Protein AF-A0A1V5PCV1-F1 (afdb_monomer_lite)

Foldseek 3Di:
DWDWDADPVVRFIEIEAEQQQQWFFFDALQLHFDDDVPHTDIGGLQCLLVVQVHPVGRSVSRSQSRVCQQLQNNHDDKDKDFDLVLQQLLQVVLVFFWDQQPDWFDPPNDTDDGGTDTGHSVRLSSSLPDDPPDDSVVSRVSVVRSVLRSLVVCLVVVVLQCQLVSCVVCVVRMDMPDDSVRSNVVSVSSNVRDSVSYHYHYFDFDWDADPNDIGTQGQSVVSQVVCCVPPVDGHDRDCCSHPVNVVVVRVVVVVVLVVLVVLLVVLLVLLVVCCVPPVVVDDPVLVVVLVVLSVQLVVCVVVVPSVSVNVSSVVSNVSSVVVVVVVVVVVD

Structure (mmCIF, N/CA/C/O backbone):
data_A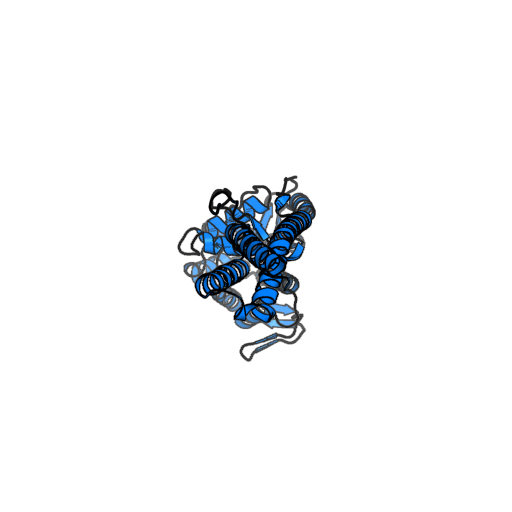F-A0A1V5PCV1-F1
#
_entry.id   AF-A0A1V5PCV1-F1
#
loop_
_atom_site.group_PDB
_atom_site.id
_atom_site.type_symbol
_atom_site.label_atom_id
_atom_site.label_alt_id
_atom_site.label_comp_id
_atom_site.label_asym_id
_atom_site.label_entity_id
_atom_site.label_seq_id
_atom_site.pdbx_PDB_ins_code
_atom_site.Cartn_x
_atom_site.Cartn_y
_atom_site.Cartn_z
_atom_site.occupancy
_atom_site.B_iso_or_equiv
_atom_site.auth_seq_id
_atom_site.auth_comp_id
_atom_site.auth_asym_id
_atom_site.auth_atom_id
_atom_site.pdbx_PDB_model_num
ATOM 1 N N . MET A 1 1 ? -0.873 -0.115 5.255 1.00 90.06 1 MET A N 1
ATOM 2 C CA . MET A 1 1 ? -2.009 0.762 5.615 1.00 90.06 1 MET A CA 1
ATOM 3 C C . MET A 1 1 ? -3.094 -0.123 6.195 1.00 90.06 1 MET A C 1
ATOM 5 O O . MET A 1 1 ? -3.124 -1.296 5.837 1.00 90.06 1 MET A O 1
ATOM 9 N N . LEU A 1 2 ? -3.932 0.405 7.082 1.00 93.50 2 LEU A N 1
ATOM 10 C CA . LEU A 1 2 ? -5.012 -0.342 7.720 1.00 93.50 2 LEU A CA 1
ATOM 11 C C . LEU A 1 2 ? -6.332 0.374 7.441 1.00 93.50 2 LEU A C 1
ATOM 13 O O . LEU A 1 2 ? -6.455 1.550 7.771 1.00 93.50 2 LEU A O 1
ATOM 17 N N . LEU A 1 3 ? -7.281 -0.316 6.818 1.00 95.69 3 LEU A N 1
ATOM 18 C CA . LEU A 1 3 ? -8.652 0.151 6.666 1.00 95.69 3 LEU A CA 1
ATOM 19 C C . LEU A 1 3 ? -9.503 -0.508 7.750 1.00 95.69 3 LEU A C 1
ATOM 21 O O . LEU A 1 3 ? -9.495 -1.728 7.886 1.00 95.69 3 LEU A O 1
ATOM 25 N N . LEU A 1 4 ? -10.229 0.306 8.508 1.00 95.56 4 LEU A N 1
ATOM 26 C CA . LEU A 1 4 ? -11.244 -0.150 9.448 1.00 95.56 4 LEU A CA 1
ATOM 27 C C . LEU A 1 4 ? -12.614 0.163 8.861 1.00 95.56 4 LEU A C 1
ATOM 29 O O . LEU A 1 4 ? -12.857 1.278 8.397 1.00 95.56 4 LEU A O 1
ATOM 33 N N . THR A 1 5 ? -13.497 -0.824 8.889 1.00 94.94 5 THR A N 1
ATOM 34 C CA . THR A 1 5 ? -14.889 -0.694 8.460 1.00 94.94 5 THR A CA 1
ATOM 35 C C . THR A 1 5 ? -15.786 -1.019 9.642 1.00 94.94 5 THR A C 1
ATOM 37 O O . THR A 1 5 ? -15.446 -1.880 10.450 1.00 94.94 5 THR A O 1
ATOM 40 N N . ILE A 1 6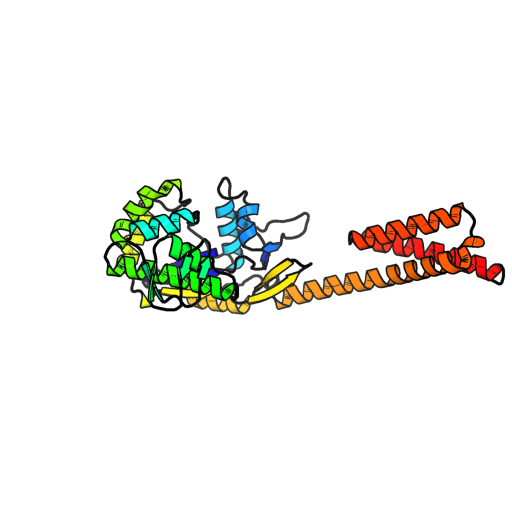 ? -16.885 -0.283 9.787 1.00 94.75 6 ILE A N 1
ATOM 41 C CA . ILE A 1 6 ? -17.836 -0.457 10.883 1.00 94.75 6 ILE A CA 1
ATOM 42 C C . ILE A 1 6 ? -19.230 -0.467 10.271 1.00 94.75 6 ILE A C 1
ATOM 44 O O . ILE A 1 6 ? -19.659 0.536 9.696 1.00 94.75 6 ILE A O 1
ATOM 48 N N . ASP A 1 7 ? -19.931 -1.587 10.405 1.00 92.88 7 ASP A N 1
ATOM 49 C CA . ASP A 1 7 ? -21.349 -1.684 10.085 1.00 92.88 7 ASP A CA 1
ATOM 50 C C . ASP A 1 7 ? -22.165 -1.443 11.358 1.00 92.88 7 ASP A C 1
ATOM 52 O O . ASP A 1 7 ? -22.271 -2.305 12.230 1.00 92.88 7 ASP A O 1
ATOM 56 N N . PHE A 1 8 ? -22.760 -0.255 11.466 1.00 91.12 8 PHE A N 1
ATOM 57 C CA . PHE A 1 8 ? -23.569 0.130 12.624 1.00 91.12 8 PHE A CA 1
ATOM 58 C C . PHE A 1 8 ? -24.909 -0.615 12.724 1.00 91.12 8 PHE A C 1
ATOM 60 O O . PHE A 1 8 ? -25.520 -0.594 13.790 1.00 91.12 8 PHE A O 1
ATOM 67 N N . ASN A 1 9 ? -25.377 -1.274 11.657 1.00 90.06 9 ASN A N 1
ATOM 68 C CA . ASN A 1 9 ? -26.608 -2.067 11.702 1.00 90.06 9 ASN A CA 1
ATOM 69 C C . ASN A 1 9 ? -26.352 -3.449 12.306 1.00 90.06 9 ASN A C 1
ATOM 71 O O . ASN A 1 9 ? -27.170 -3.955 13.072 1.00 90.06 9 ASN A O 1
ATOM 75 N N . THR A 1 10 ? -25.217 -4.063 11.960 1.00 90.12 10 THR A N 1
ATOM 76 C CA . THR A 1 10 ? -24.854 -5.415 12.419 1.00 90.12 10 THR A CA 1
ATOM 77 C C . THR A 1 10 ? -23.842 -5.422 13.566 1.00 90.12 10 THR A C 1
ATOM 79 O O . THR A 1 10 ? -23.580 -6.479 14.137 1.00 90.12 10 THR A O 1
ATOM 82 N N . ASN A 1 11 ? -23.292 -4.259 13.931 1.00 90.31 11 ASN A N 1
ATOM 83 C CA . ASN A 1 11 ? -22.178 -4.075 14.868 1.00 90.31 11 ASN A CA 1
ATOM 84 C C . ASN A 1 11 ? -20.899 -4.841 14.486 1.00 90.31 11 ASN A C 1
ATOM 86 O O . ASN A 1 11 ? -20.054 -5.093 15.348 1.00 90.31 11 ASN A O 1
ATOM 90 N N . LYS A 1 12 ? -20.747 -5.211 13.210 1.00 92.38 12 LYS A N 1
ATOM 91 C CA . LYS A 1 12 ? -19.539 -5.864 12.699 1.00 92.38 12 LYS A CA 1
ATOM 92 C C . LYS A 1 12 ? -18.445 -4.846 12.421 1.00 92.38 12 LYS A C 1
ATOM 94 O O . LYS A 1 12 ? -18.719 -3.728 11.979 1.00 92.38 12 LYS A O 1
ATOM 99 N N . VAL A 1 13 ? -17.204 -5.259 12.665 1.00 95.00 13 VAL A N 1
ATOM 100 C CA . VAL A 1 13 ? -16.019 -4.461 12.357 1.00 95.00 13 VAL A CA 1
ATOM 101 C C . VAL A 1 13 ? -15.030 -5.319 11.603 1.00 95.00 13 VAL A C 1
ATOM 103 O O . VAL A 1 13 ? -14.626 -6.367 12.091 1.00 95.00 13 VAL A O 1
ATOM 106 N N . ASP A 1 14 ? -14.577 -4.840 10.452 1.00 95.56 14 ASP A N 1
ATOM 107 C CA . ASP A 1 14 ? -13.540 -5.519 9.685 1.00 95.56 14 ASP A CA 1
ATOM 108 C C . ASP A 1 14 ? -12.304 -4.642 9.553 1.00 95.56 14 ASP A C 1
ATOM 110 O O . ASP A 1 14 ? -12.366 -3.457 9.209 1.00 95.56 14 ASP A O 1
ATOM 114 N N . MET A 1 15 ? -11.159 -5.262 9.814 1.00 95.69 15 MET A N 1
ATOM 115 C CA . MET A 1 15 ? -9.840 -4.676 9.707 1.00 95.69 15 MET A CA 1
ATOM 116 C C . MET A 1 15 ? -9.134 -5.242 8.475 1.00 95.69 15 MET A C 1
ATOM 118 O O . MET A 1 15 ? -8.645 -6.371 8.490 1.00 95.69 15 MET A O 1
ATOM 122 N N . LEU A 1 16 ? -9.027 -4.440 7.421 1.00 96.44 16 LEU A N 1
ATOM 123 C CA . LEU A 1 16 ? -8.365 -4.805 6.174 1.00 96.44 16 LEU A CA 1
ATOM 124 C C . LEU A 1 16 ? -6.971 -4.179 6.090 1.00 96.44 16 LEU A C 1
ATOM 126 O O . LEU A 1 16 ? -6.813 -2.969 5.919 1.00 96.44 16 LEU A O 1
ATOM 130 N N . SER A 1 17 ? -5.938 -5.011 6.156 1.00 95.94 17 SER A N 1
ATOM 131 C CA . SER A 1 17 ? -4.570 -4.573 5.906 1.00 95.94 17 SER A CA 1
ATOM 132 C C . SER A 1 17 ? -4.252 -4.568 4.420 1.00 95.94 17 SER A C 1
ATOM 134 O O . SER A 1 17 ? -4.396 -5.577 3.731 1.00 95.94 17 SER A O 1
ATOM 136 N N . ILE A 1 18 ? -3.734 -3.440 3.942 1.00 96.62 18 ILE A N 1
ATOM 137 C CA . ILE A 1 18 ? -3.217 -3.295 2.583 1.00 96.62 18 ILE A CA 1
ATOM 138 C C . ILE A 1 18 ? -1.688 -3.224 2.672 1.00 96.62 18 ILE A C 1
ATOM 140 O O . ILE A 1 18 ? -1.160 -2.264 3.269 1.00 96.62 18 ILE A O 1
ATOM 144 N N . PRO A 1 19 ? -0.957 -4.218 2.125 1.00 95.62 19 PRO A N 1
ATOM 145 C CA . PRO A 1 19 ? 0.499 -4.210 2.121 1.00 95.62 19 PRO A CA 1
ATOM 146 C C . PRO A 1 19 ? 1.043 -2.921 1.511 1.00 95.62 19 PRO A C 1
ATOM 148 O O . PRO A 1 19 ? 0.597 -2.476 0.458 1.00 95.62 19 PRO A O 1
ATOM 151 N N . ARG A 1 20 ? 2.007 -2.290 2.187 1.00 94.56 20 ARG A N 1
ATOM 152 C CA . ARG A 1 20 ? 2.512 -0.952 1.819 1.00 94.56 20 ARG A CA 1
ATOM 153 C C . ARG A 1 20 ? 3.115 -0.892 0.410 1.00 94.56 20 ARG A C 1
ATOM 155 O O . ARG A 1 20 ? 3.094 0.166 -0.205 1.00 94.56 20 ARG A O 1
ATOM 162 N N . ASP A 1 21 ? 3.659 -2.018 -0.049 1.00 95.62 21 ASP A N 1
ATOM 163 C CA . ASP A 1 21 ? 4.356 -2.162 -1.324 1.00 95.62 21 ASP A CA 1
ATOM 164 C C . ASP A 1 21 ? 3.398 -2.624 -2.443 1.00 95.62 21 ASP A C 1
ATOM 166 O O . ASP A 1 21 ? 3.858 -2.959 -3.529 1.00 95.62 21 ASP A O 1
ATOM 170 N N . SER A 1 22 ? 2.077 -2.640 -2.193 1.00 97.88 22 SER A N 1
ATOM 171 C CA . SER A 1 22 ? 1.057 -2.998 -3.193 1.00 97.88 22 SER A CA 1
ATOM 172 C C . SER A 1 22 ? 1.211 -2.158 -4.455 1.00 97.88 22 SER A C 1
ATOM 174 O O . SER A 1 22 ? 1.178 -0.930 -4.359 1.00 97.88 22 SER A O 1
ATOM 176 N N . TYR A 1 23 ? 1.377 -2.811 -5.607 1.00 97.88 23 TYR A N 1
ATOM 177 C CA . TYR A 1 23 ? 1.460 -2.154 -6.910 1.00 97.88 23 TYR A CA 1
ATOM 178 C C . TYR A 1 23 ? 0.060 -1.744 -7.365 1.00 97.88 23 TYR A C 1
ATOM 180 O O . TYR A 1 23 ? -0.794 -2.594 -7.610 1.00 97.88 23 TYR A O 1
ATOM 188 N N . VAL A 1 24 ? -0.184 -0.438 -7.421 1.00 98.00 24 VAL A N 1
ATOM 189 C CA . VAL A 1 24 ? -1.499 0.145 -7.706 1.00 98.00 24 VAL A CA 1
ATOM 190 C C . VAL A 1 24 ? -1.361 1.363 -8.611 1.00 98.00 24 VAL A C 1
ATOM 192 O O . VAL A 1 24 ? -0.288 1.961 -8.709 1.00 98.00 24 VAL A O 1
ATOM 195 N N . LYS A 1 25 ? -2.469 1.773 -9.229 1.00 98.06 25 LYS A N 1
ATOM 196 C CA . LYS A 1 25 ? -2.595 3.105 -9.822 1.00 98.06 25 LYS A CA 1
ATOM 197 C C . LYS A 1 25 ? -2.788 4.129 -8.706 1.00 98.06 25 LYS A C 1
ATOM 199 O O . LYS A 1 25 ? -3.586 3.906 -7.795 1.00 98.06 25 LYS A O 1
ATOM 204 N N . LEU A 1 26 ? -2.049 5.232 -8.753 1.00 98.31 26 LEU A N 1
ATOM 205 C CA . LEU A 1 26 ? -2.160 6.291 -7.752 1.00 98.31 26 LEU A CA 1
ATOM 206 C C . LEU A 1 26 ? -3.304 7.237 -8.112 1.00 98.31 26 LEU A C 1
ATOM 208 O O . LEU A 1 26 ? -3.481 7.585 -9.277 1.00 98.31 26 LEU A O 1
ATOM 212 N N . ALA A 1 27 ? -4.048 7.692 -7.106 1.00 98.06 27 ALA A N 1
ATOM 213 C CA . ALA A 1 27 ? -5.145 8.636 -7.282 1.00 98.06 27 ALA A CA 1
ATOM 214 C C . ALA A 1 27 ? -5.023 9.838 -6.333 1.00 98.06 27 ALA A C 1
ATOM 216 O O . ALA A 1 27 ? -4.436 9.755 -5.251 1.00 98.06 27 ALA A O 1
ATOM 217 N N . ASN A 1 28 ? -5.587 10.974 -6.746 1.00 97.06 28 ASN A N 1
ATOM 218 C CA . ASN A 1 28 ? -5.699 12.171 -5.916 1.00 97.06 28 ASN A CA 1
ATOM 219 C C . ASN A 1 28 ? -6.856 12.065 -4.905 1.00 97.06 28 ASN A C 1
ATOM 221 O O . ASN A 1 28 ? -7.557 11.058 -4.832 1.00 97.06 28 ASN A O 1
ATOM 225 N N . THR A 1 29 ? -7.092 13.138 -4.146 1.00 95.62 29 THR A N 1
ATOM 226 C CA . THR A 1 29 ? -8.138 13.216 -3.107 1.00 95.62 29 THR A CA 1
ATOM 227 C C . THR A 1 29 ? -9.554 12.906 -3.591 1.00 95.62 29 THR A C 1
ATOM 229 O O . THR A 1 29 ? -10.396 12.533 -2.785 1.00 95.62 29 THR A O 1
ATOM 232 N N . ASN A 1 30 ? -9.823 13.052 -4.890 1.00 92.75 30 ASN A N 1
ATOM 233 C CA . ASN A 1 30 ? -11.138 12.837 -5.493 1.00 92.75 30 ASN A CA 1
ATOM 234 C C . ASN A 1 30 ? -11.258 11.453 -6.153 1.00 92.75 30 ASN A C 1
ATOM 236 O O . ASN A 1 30 ? -12.171 11.239 -6.946 1.00 92.75 30 ASN A O 1
ATOM 240 N N . GLY A 1 31 ? -10.301 10.549 -5.913 1.00 91.19 31 GLY A N 1
ATOM 241 C CA . GLY A 1 31 ? -10.260 9.230 -6.551 1.00 91.19 31 GLY A CA 1
ATOM 242 C C . GLY A 1 31 ? -9.924 9.274 -8.046 1.00 91.19 31 GLY A C 1
ATOM 243 O O . GLY A 1 31 ? -10.077 8.269 -8.734 1.00 91.19 31 GLY A O 1
ATOM 244 N N . LYS A 1 32 ? -9.458 10.418 -8.572 1.00 95.19 32 LYS A N 1
ATOM 245 C CA . LYS A 1 32 ? -9.017 10.529 -9.969 1.00 95.19 32 LYS A CA 1
ATOM 246 C C . LYS A 1 32 ? -7.563 10.099 -10.095 1.00 95.19 32 LYS A C 1
ATOM 248 O O . LYS A 1 32 ? -6.729 10.537 -9.302 1.00 95.19 32 LYS A O 1
ATOM 253 N N . LEU A 1 33 ? -7.277 9.293 -11.113 1.00 97.56 33 LEU A N 1
ATOM 254 C CA . LEU A 1 33 ? -5.935 8.801 -11.405 1.00 97.56 33 LEU A CA 1
ATOM 255 C C . LEU A 1 33 ? -4.936 9.940 -11.618 1.00 97.56 33 LEU A C 1
ATOM 257 O O . LEU A 1 33 ? -5.264 10.982 -12.190 1.00 97.56 33 LEU A O 1
ATOM 261 N N . LEU A 1 34 ? -3.718 9.723 -11.133 1.00 97.44 34 LEU A N 1
ATOM 262 C CA . LEU A 1 34 ? -2.564 10.558 -11.428 1.00 97.44 34 LEU A CA 1
ATOM 263 C C . LEU A 1 34 ? -1.948 10.117 -12.755 1.00 97.44 34 LEU A C 1
ATOM 265 O O . LEU A 1 34 ? -1.991 8.935 -13.091 1.00 97.44 34 LEU A O 1
ATOM 269 N N . TYR A 1 35 ? -1.343 11.064 -13.464 1.00 95.31 35 TYR A N 1
ATOM 270 C CA . TYR A 1 35 ? -0.685 10.831 -14.744 1.00 95.31 35 TYR A CA 1
ATOM 271 C C . TYR A 1 35 ? 0.744 11.373 -14.713 1.00 95.31 35 TYR A C 1
ATOM 273 O O . TYR A 1 35 ? 1.030 12.338 -13.999 1.00 95.31 35 TYR A O 1
ATOM 281 N N . GLU A 1 36 ? 1.620 10.741 -15.481 1.00 88.81 36 GLU A N 1
ATOM 282 C CA . GLU A 1 36 ? 2.975 11.183 -15.790 1.00 88.81 36 GLU A CA 1
ATOM 283 C C . GLU A 1 36 ? 3.079 11.285 -17.315 1.00 88.81 36 GLU A C 1
ATOM 285 O O . GLU A 1 36 ? 3.113 10.281 -18.022 1.00 88.81 36 GLU A O 1
ATOM 290 N N . GLY A 1 37 ? 2.991 12.512 -17.836 1.00 91.31 37 GLY A N 1
ATOM 291 C CA . GLY A 1 37 ? 2.701 12.720 -19.256 1.00 91.31 37 GLY A CA 1
ATOM 292 C C . GLY A 1 37 ? 1.306 12.194 -19.615 1.00 91.31 37 GLY A C 1
ATOM 293 O O . GLY A 1 37 ? 0.321 12.562 -18.974 1.00 91.31 37 GLY A O 1
ATOM 294 N N . GLU A 1 38 ? 1.230 11.339 -20.634 1.00 90.62 38 GLU A N 1
ATOM 295 C CA . GLU A 1 38 ? -0.014 10.694 -21.083 1.00 90.62 38 GLU A CA 1
ATOM 296 C C . GLU A 1 38 ? -0.293 9.360 -20.368 1.00 90.62 38 GLU A C 1
ATOM 298 O O . GLU A 1 38 ? -1.380 8.796 -20.503 1.00 90.62 38 GLU A O 1
ATOM 303 N N . GLU A 1 39 ? 0.655 8.856 -19.573 1.00 91.00 39 GLU A N 1
ATOM 304 C CA . GLU A 1 39 ? 0.536 7.555 -18.921 1.00 91.00 39 GLU A CA 1
ATOM 305 C C . GLU A 1 39 ? -0.032 7.660 -17.506 1.00 91.00 39 GLU A C 1
ATOM 307 O O . GLU A 1 39 ? 0.270 8.579 -16.743 1.00 91.00 39 GLU A O 1
ATOM 312 N N . VAL A 1 40 ? -0.849 6.677 -17.120 1.00 95.81 40 VAL A N 1
ATOM 313 C CA . VAL A 1 40 ? -1.329 6.556 -15.740 1.00 95.81 40 VAL A CA 1
ATOM 314 C C . VAL A 1 40 ? -0.152 6.249 -14.821 1.00 95.81 40 VAL A C 1
ATOM 316 O O . VAL A 1 40 ? 0.606 5.306 -15.042 1.00 95.81 40 VAL A O 1
ATOM 319 N N . ARG A 1 41 ? -0.053 6.988 -13.720 1.00 96.00 41 ARG A N 1
ATOM 320 C CA . ARG A 1 41 ? 1.009 6.809 -12.737 1.00 96.00 41 ARG A CA 1
ATOM 321 C C . ARG A 1 41 ? 0.733 5.607 -11.835 1.00 96.00 41 ARG A C 1
ATOM 323 O O . ARG A 1 41 ? -0.184 5.619 -11.006 1.00 96.00 41 ARG A O 1
ATOM 330 N N . TYR A 1 42 ? 1.584 4.594 -11.950 1.00 96.19 42 TYR A N 1
ATOM 331 C CA . TYR A 1 42 ? 1.623 3.449 -11.045 1.00 96.19 42 TYR A CA 1
ATOM 332 C C . TYR A 1 42 ? 2.615 3.677 -9.904 1.00 96.19 42 TYR A C 1
ATOM 334 O O . TYR A 1 42 ? 3.557 4.460 -10.007 1.00 96.19 42 TYR A O 1
ATOM 342 N N . GLY A 1 43 ? 2.430 2.965 -8.798 1.00 96.56 43 GLY A N 1
ATOM 343 C CA . GLY A 1 43 ? 3.378 3.003 -7.700 1.00 96.56 43 GLY A CA 1
ATOM 344 C C . GLY A 1 43 ? 3.012 2.071 -6.561 1.00 96.56 43 GLY A C 1
ATOM 345 O O . GLY A 1 43 ? 2.007 1.362 -6.582 1.00 96.56 43 GLY A O 1
ATOM 346 N N . LYS A 1 44 ? 3.849 2.097 -5.526 1.00 97.88 44 LYS A N 1
ATOM 347 C CA . LYS A 1 44 ? 3.525 1.470 -4.244 1.00 97.88 44 LYS A CA 1
ATOM 348 C C . LYS A 1 44 ? 2.402 2.255 -3.585 1.00 97.88 44 LYS A C 1
ATOM 350 O O . LYS A 1 44 ? 2.473 3.482 -3.556 1.00 97.88 44 LYS A O 1
ATOM 355 N N . ILE A 1 45 ? 1.410 1.597 -2.995 1.00 98.00 45 ILE A N 1
ATOM 356 C CA . ILE A 1 45 ? 0.265 2.303 -2.399 1.00 98.00 45 ILE A CA 1
ATOM 357 C C . ILE A 1 45 ? 0.672 3.336 -1.334 1.00 98.00 45 ILE A C 1
ATOM 359 O O . ILE A 1 45 ? 0.066 4.399 -1.233 1.00 98.00 45 ILE A O 1
ATOM 363 N N . ASN A 1 46 ? 1.750 3.089 -0.580 1.00 96.19 46 ASN A N 1
ATOM 364 C CA . ASN A 1 46 ? 2.259 4.055 0.398 1.00 96.19 46 ASN A CA 1
ATOM 365 C C . ASN A 1 46 ? 2.801 5.353 -0.232 1.00 96.19 46 ASN A C 1
ATOM 367 O O . ASN A 1 46 ? 2.851 6.379 0.444 1.00 96.19 46 ASN A O 1
ATOM 371 N N . SER A 1 47 ? 3.184 5.333 -1.510 1.00 97.50 47 SER A N 1
ATOM 372 C CA . SER A 1 47 ? 3.660 6.518 -2.230 1.00 97.50 47 SER A CA 1
ATOM 373 C C . SER A 1 47 ? 2.546 7.526 -2.527 1.00 97.50 47 SER A C 1
ATOM 375 O O . SER A 1 47 ? 2.849 8.684 -2.816 1.00 97.50 47 SER A O 1
ATOM 377 N N . ALA A 1 48 ? 1.270 7.141 -2.383 1.00 97.94 48 ALA A N 1
ATOM 378 C CA . ALA A 1 48 ? 0.141 8.068 -2.443 1.00 97.94 48 ALA A CA 1
ATOM 379 C C . ALA A 1 48 ? 0.280 9.185 -1.395 1.00 97.94 48 ALA A C 1
ATOM 381 O O . ALA A 1 48 ? 0.093 10.360 -1.708 1.00 97.94 48 ALA A O 1
ATOM 382 N N . PHE A 1 49 ? 0.708 8.835 -0.176 1.00 97.38 49 PHE A N 1
ATOM 383 C CA . PHE A 1 49 ? 0.937 9.798 0.900 1.00 97.38 49 PHE A CA 1
ATOM 384 C C . PHE A 1 49 ? 1.998 10.840 0.528 1.00 97.38 49 PHE A C 1
ATOM 386 O O . PHE A 1 49 ? 1.764 12.043 0.643 1.00 97.38 49 PHE A O 1
ATOM 393 N N . SER A 1 50 ? 3.147 10.388 0.025 1.00 96.62 50 SER A N 1
ATOM 394 C CA . SER A 1 50 ? 4.224 11.277 -0.419 1.00 96.62 50 SER A CA 1
ATOM 395 C C . SER A 1 50 ? 3.830 12.088 -1.657 1.00 96.62 50 SER A C 1
ATOM 397 O O . SER A 1 50 ? 4.152 13.269 -1.730 1.00 96.62 50 SER A O 1
ATOM 399 N N . SER A 1 51 ? 3.070 11.501 -2.587 1.00 96.62 51 SER A N 1
ATOM 400 C CA . SER A 1 51 ? 2.569 12.184 -3.791 1.00 96.62 51 SER A CA 1
ATOM 401 C C . SER A 1 51 ? 1.594 13.315 -3.464 1.00 96.62 51 SER A C 1
ATOM 403 O O . SER A 1 51 ? 1.590 14.334 -4.144 1.00 96.62 51 SER A O 1
ATOM 405 N N . GLY A 1 52 ? 0.813 13.176 -2.391 1.00 96.25 52 GLY A N 1
ATOM 406 C CA . GLY A 1 52 ? -0.024 14.255 -1.867 1.00 96.25 52 GLY A CA 1
ATOM 407 C C . GLY A 1 52 ? 0.744 15.325 -1.079 1.00 96.25 52 GLY A C 1
ATOM 408 O O . GLY A 1 52 ? 0.123 16.256 -0.571 1.00 96.25 52 GLY A O 1
ATOM 409 N N . GLY A 1 53 ? 2.072 15.212 -0.957 1.00 95.56 53 GLY A N 1
ATOM 410 C CA . GLY A 1 53 ? 2.918 16.140 -0.205 1.00 95.56 53 GLY A CA 1
ATOM 411 C C . GLY A 1 53 ? 3.024 15.846 1.295 1.00 95.56 53 GLY A C 1
ATOM 412 O O . GLY A 1 53 ? 3.396 16.732 2.061 1.00 95.56 53 GLY A O 1
ATOM 413 N N . GLY A 1 54 ? 2.707 14.619 1.722 1.00 94.94 54 GLY A N 1
ATOM 414 C CA . GLY A 1 54 ? 2.805 14.180 3.115 1.00 94.94 54 GLY A CA 1
ATOM 415 C C . GLY A 1 54 ? 1.745 14.789 4.039 1.00 94.94 54 GLY A C 1
ATOM 416 O O . GLY A 1 54 ? 0.723 15.301 3.581 1.00 94.94 54 GLY A O 1
ATOM 417 N N . ALA A 1 55 ? 1.993 14.722 5.353 1.00 91.88 55 ALA A N 1
ATOM 418 C CA . ALA A 1 55 ? 1.051 15.175 6.386 1.00 91.88 55 ALA A CA 1
ATOM 419 C C . ALA A 1 55 ? 0.780 16.686 6.327 1.00 91.88 55 ALA A C 1
ATOM 421 O O . ALA A 1 55 ? -0.316 17.119 6.641 1.00 91.88 55 ALA A O 1
ATOM 422 N N . GLN A 1 56 ? 1.756 17.478 5.871 1.00 91.56 56 GLN A N 1
ATOM 423 C CA . GLN A 1 56 ? 1.644 18.940 5.786 1.00 91.56 56 GLN A CA 1
ATOM 424 C C . GLN A 1 56 ? 0.769 19.421 4.615 1.00 91.56 56 GLN A C 1
ATOM 426 O O . GLN A 1 56 ? 0.537 20.620 4.467 1.00 91.56 56 GLN A O 1
ATOM 431 N N . LYS A 1 57 ? 0.344 18.509 3.733 1.00 94.94 57 LYS A N 1
ATOM 432 C CA . LYS A 1 57 ? -0.464 18.800 2.543 1.00 94.94 57 LYS A CA 1
ATOM 433 C C . LYS A 1 57 ? -1.594 17.768 2.425 1.00 94.94 57 LYS A C 1
ATOM 435 O O . LYS A 1 57 ? -2.233 17.412 3.405 1.00 94.94 57 LYS A O 1
ATOM 440 N N . ASN A 1 58 ? -1.853 17.260 1.224 1.00 95.94 58 ASN A N 1
ATOM 441 C CA . ASN A 1 58 ? -2.972 16.370 0.927 1.00 95.94 58 ASN A CA 1
ATOM 442 C C . ASN A 1 58 ? -2.592 14.880 1.001 1.00 95.94 58 ASN A C 1
ATOM 444 O O . ASN A 1 58 ? -3.281 14.050 0.409 1.00 95.94 58 ASN A O 1
ATOM 448 N N . GLY A 1 59 ? -1.511 14.507 1.698 1.00 97.12 59 GLY A N 1
ATOM 449 C CA . GLY A 1 59 ? -1.015 13.126 1.727 1.00 97.12 59 GLY A CA 1
ATOM 450 C C . GLY A 1 59 ? -2.054 12.111 2.213 1.00 97.12 59 GLY A C 1
ATOM 451 O O . GLY A 1 59 ? -2.219 11.048 1.607 1.00 97.12 59 GLY A O 1
ATOM 452 N N . PHE A 1 60 ? -2.810 12.446 3.261 1.00 96.75 60 PHE A N 1
ATOM 453 C CA . PHE A 1 60 ? -3.900 11.594 3.750 1.00 96.75 60 PHE A CA 1
ATOM 454 C C . PHE A 1 60 ? -5.049 11.494 2.743 1.00 96.75 60 PHE A C 1
ATOM 456 O O . PHE A 1 60 ? -5.530 10.397 2.474 1.00 96.75 60 PHE A O 1
ATOM 463 N N . GLY A 1 61 ? -5.426 12.603 2.102 1.00 97.44 61 GLY A N 1
ATOM 464 C CA . GLY A 1 61 ? -6.460 12.599 1.069 1.00 97.44 61 GLY A CA 1
ATOM 465 C C . GLY A 1 61 ? -6.073 11.766 -0.159 1.00 97.44 61 GLY A C 1
ATOM 466 O O . GLY A 1 61 ? -6.889 11.001 -0.659 1.00 97.44 61 GLY A O 1
ATOM 467 N N . TYR A 1 62 ? -4.820 11.838 -0.618 1.00 98.19 62 TYR A N 1
ATOM 468 C CA . TYR A 1 62 ? -4.316 10.997 -1.715 1.00 98.19 62 TYR A CA 1
ATOM 469 C C . TYR A 1 62 ? -4.290 9.517 -1.325 1.00 98.19 62 TYR A C 1
ATOM 471 O O . TYR A 1 62 ? -4.634 8.648 -2.124 1.00 98.19 62 TYR A O 1
ATOM 479 N N . SER A 1 63 ? -3.925 9.225 -0.076 1.00 98.00 63 SER A N 1
ATOM 480 C CA . SER A 1 63 ? -3.981 7.875 0.487 1.00 98.00 63 SER A CA 1
ATOM 481 C C . SER A 1 63 ? -5.409 7.322 0.475 1.00 98.00 63 SER A C 1
ATOM 483 O O . SER A 1 63 ? -5.631 6.211 0.000 1.00 98.00 63 SER A O 1
ATOM 485 N N . MET A 1 64 ? -6.382 8.113 0.935 1.00 98.12 64 MET A N 1
ATOM 486 C CA . MET A 1 64 ? -7.804 7.759 0.912 1.00 98.12 64 MET A CA 1
ATOM 487 C C . MET A 1 64 ? -8.317 7.565 -0.515 1.00 98.12 64 MET A C 1
ATOM 489 O O . MET A 1 64 ? -8.953 6.555 -0.791 1.00 98.12 64 MET A O 1
ATOM 493 N N . GLY A 1 65 ? -8.002 8.483 -1.432 1.00 98.12 65 GLY A N 1
ATOM 494 C CA . GLY A 1 65 ? -8.421 8.397 -2.831 1.00 98.12 65 GLY A CA 1
ATOM 495 C C . GLY A 1 65 ? -7.815 7.203 -3.569 1.00 98.12 65 GLY A C 1
ATOM 496 O O . GLY A 1 65 ? -8.511 6.530 -4.321 1.00 98.12 65 GLY A O 1
ATOM 497 N N . THR A 1 66 ? -6.548 6.876 -3.302 1.00 98.38 66 THR A N 1
ATOM 498 C CA . THR A 1 66 ? -5.881 5.696 -3.880 1.00 98.38 66 THR A CA 1
ATOM 499 C C . THR A 1 66 ? -6.470 4.393 -3.340 1.00 98.38 66 THR A C 1
ATOM 501 O O . THR A 1 66 ? -6.724 3.470 -4.110 1.00 98.38 66 THR A O 1
ATOM 504 N N . VAL A 1 67 ? -6.736 4.307 -2.030 1.00 97.88 67 VAL A N 1
ATOM 505 C CA . VAL A 1 67 ? -7.420 3.143 -1.438 1.00 97.88 67 VAL A CA 1
ATOM 506 C C . VAL A 1 67 ? -8.851 3.029 -1.966 1.00 97.88 67 VAL A C 1
ATOM 508 O O . VAL A 1 67 ? -9.283 1.932 -2.299 1.00 97.88 67 VAL A O 1
ATOM 511 N N . SER A 1 68 ? -9.565 4.148 -2.097 1.00 97.62 68 SER A N 1
ATOM 512 C CA . SER A 1 68 ? -10.912 4.189 -2.672 1.00 97.62 68 SER A CA 1
ATOM 513 C C . SER A 1 68 ? -10.923 3.641 -4.098 1.00 97.62 68 SER A C 1
ATOM 515 O O . SER A 1 68 ? -11.690 2.726 -4.393 1.00 97.62 68 SER A O 1
ATOM 517 N N . TYR A 1 69 ? -10.017 4.123 -4.956 1.00 97.88 69 TYR A N 1
ATOM 518 C CA . TYR A 1 69 ? -9.875 3.637 -6.330 1.00 97.88 69 TYR A CA 1
ATOM 519 C C . TYR A 1 69 ? -9.559 2.133 -6.370 1.00 97.88 69 TYR A C 1
ATOM 521 O O . TYR A 1 69 ? -10.226 1.383 -7.079 1.00 97.88 69 TYR A O 1
ATOM 529 N N . LEU A 1 70 ? -8.599 1.673 -5.554 1.00 97.62 70 LEU A N 1
ATOM 530 C CA . LEU A 1 70 ? -8.241 0.253 -5.441 1.00 97.62 70 LEU A CA 1
ATOM 531 C C . LEU A 1 70 ? -9.447 -0.630 -5.078 1.00 97.62 70 LEU A C 1
ATOM 533 O O . LEU A 1 70 ? -9.558 -1.753 -5.561 1.00 97.62 70 LEU A O 1
ATOM 537 N N . LEU A 1 71 ? -10.344 -0.132 -4.228 1.00 96.69 71 LEU A N 1
ATOM 538 C CA . LEU A 1 71 ? -11.527 -0.852 -3.758 1.00 96.69 71 LEU A CA 1
ATOM 539 C C . LEU A 1 71 ? -12.761 -0.638 -4.655 1.00 96.69 71 LEU A C 1
ATOM 541 O O . LEU A 1 71 ? -13.890 -0.762 -4.185 1.00 96.69 71 LEU A O 1
ATOM 545 N N . GLY A 1 72 ? -12.568 -0.300 -5.934 1.00 95.44 72 GLY A N 1
ATOM 546 C CA . GLY A 1 72 ? -13.668 -0.133 -6.889 1.00 95.44 72 GLY A CA 1
ATOM 547 C C . GLY A 1 72 ? -14.509 1.124 -6.645 1.00 95.44 72 GLY A C 1
ATOM 548 O O . GLY A 1 72 ? -15.704 1.132 -6.928 1.00 95.44 72 GLY A O 1
ATOM 549 N N . GLY A 1 73 ? -13.906 2.177 -6.086 1.00 95.06 73 GLY A N 1
ATOM 550 C CA . GLY A 1 73 ? -14.561 3.460 -5.820 1.00 95.06 73 GLY A CA 1
ATOM 551 C C . GLY A 1 73 ? -15.282 3.544 -4.474 1.00 95.06 73 GLY A C 1
ATOM 552 O O . GLY A 1 73 ? -16.032 4.493 -4.247 1.00 95.06 73 GLY A O 1
ATOM 553 N N . LEU A 1 74 ? -15.070 2.585 -3.565 1.00 94.69 74 LEU A N 1
ATOM 554 C CA . LEU A 1 74 ? -15.677 2.638 -2.234 1.00 94.69 74 LEU A CA 1
ATOM 555 C C . LEU A 1 74 ? -15.223 3.888 -1.463 1.00 94.69 74 LEU A C 1
ATOM 557 O O . LEU A 1 74 ? -14.018 4.155 -1.398 1.00 94.69 74 LEU A O 1
ATOM 561 N N . PRO A 1 75 ? -16.145 4.664 -0.859 1.00 94.00 75 PRO A N 1
ATOM 562 C CA . PRO A 1 75 ? -15.784 5.889 -0.167 1.00 94.00 75 PRO A CA 1
ATOM 563 C C . PRO A 1 75 ? -15.013 5.579 1.116 1.00 94.00 75 PRO A C 1
ATOM 565 O O . PRO A 1 75 ? -15.444 4.793 1.961 1.00 94.00 75 PRO A O 1
ATOM 568 N N . ILE A 1 76 ? -13.878 6.255 1.284 1.00 96.50 76 ILE A N 1
ATOM 569 C CA . ILE A 1 76 ? -13.134 6.274 2.542 1.00 96.50 76 ILE A CA 1
ATOM 570 C C . ILE A 1 76 ? -13.501 7.576 3.247 1.00 96.50 76 ILE A C 1
ATOM 572 O O . ILE A 1 76 ? -13.193 8.656 2.756 1.00 96.50 76 ILE A O 1
ATOM 576 N N . HIS A 1 77 ? -14.211 7.477 4.367 1.00 95.56 77 HIS A N 1
ATOM 577 C CA . HIS A 1 77 ? -14.816 8.640 5.026 1.00 95.56 77 HIS A CA 1
ATOM 578 C C . HIS A 1 77 ? -13.832 9.383 5.932 1.00 95.56 77 HIS A C 1
ATOM 580 O O . HIS A 1 77 ? -13.811 10.615 5.978 1.00 95.56 77 HIS A O 1
ATOM 586 N N . TYR A 1 78 ? -13.014 8.621 6.657 1.00 97.38 78 TYR A N 1
ATOM 587 C CA . TYR A 1 78 ? -12.147 9.146 7.699 1.00 97.38 78 TYR A CA 1
ATOM 588 C C . TYR A 1 78 ? -10.742 8.569 7.604 1.00 97.38 78 TYR A C 1
ATOM 590 O O . TYR A 1 78 ? -10.544 7.461 7.104 1.00 97.38 78 TYR A O 1
ATOM 598 N N . TYR A 1 79 ? -9.776 9.320 8.118 1.00 96.88 79 TYR A N 1
ATOM 599 C CA . TYR A 1 79 ? -8.413 8.855 8.322 1.00 96.88 79 TYR A CA 1
ATOM 600 C C . TYR A 1 79 ? -7.960 9.144 9.747 1.00 96.88 79 TYR A C 1
ATOM 602 O O . TYR A 1 79 ? -8.412 10.093 10.385 1.00 96.88 79 TYR A O 1
ATOM 610 N N . VAL A 1 80 ? -7.028 8.326 10.221 1.00 95.31 80 VAL A N 1
ATOM 611 C CA . VAL A 1 80 ? -6.251 8.582 11.430 1.00 95.31 80 VAL A CA 1
ATOM 612 C C . VAL A 1 80 ? -4.793 8.333 11.067 1.00 95.31 80 VAL A C 1
ATOM 614 O O . VAL A 1 80 ? -4.429 7.242 10.626 1.00 95.31 80 VAL A O 1
ATOM 617 N N . GLY A 1 81 ? -3.974 9.366 11.196 1.00 93.81 81 GLY A N 1
ATOM 618 C CA . GLY A 1 81 ? -2.540 9.340 10.975 1.00 93.81 81 GLY A CA 1
ATOM 619 C C . GLY A 1 81 ? -1.817 9.678 12.265 1.00 93.81 81 GLY A C 1
ATOM 620 O O . GLY A 1 81 ? -2.138 10.657 12.921 1.00 93.81 81 GLY A O 1
ATOM 621 N N . PHE A 1 82 ? -0.825 8.884 12.635 1.00 90.31 82 PHE A N 1
ATOM 622 C CA . PHE A 1 82 ? -0.005 9.161 13.806 1.00 90.31 82 PHE A CA 1
ATOM 623 C C . PHE A 1 82 ? 1.427 8.709 13.569 1.00 90.31 82 PHE A C 1
ATOM 625 O O . PHE A 1 82 ? 1.706 7.802 12.775 1.00 90.31 82 PHE A O 1
ATOM 632 N N . ASN A 1 83 ? 2.351 9.347 14.280 1.00 84.69 83 ASN A N 1
ATOM 633 C CA . ASN A 1 83 ? 3.715 8.859 14.370 1.00 84.69 83 ASN A CA 1
ATOM 634 C C . ASN A 1 83 ? 3.779 7.647 15.320 1.00 84.69 83 ASN A C 1
ATOM 636 O O . ASN A 1 83 ? 2.875 7.363 16.100 1.00 84.69 83 ASN A O 1
ATOM 640 N N . MET A 1 84 ? 4.883 6.913 15.271 1.00 77.25 84 MET A N 1
ATOM 641 C CA . MET A 1 84 ? 5.054 5.728 16.114 1.00 77.25 84 MET A CA 1
ATOM 642 C C . MET A 1 84 ? 5.244 6.053 17.606 1.00 77.25 84 MET A C 1
ATOM 644 O O . MET A 1 84 ? 5.152 5.146 18.428 1.00 77.25 84 MET A O 1
ATOM 648 N N . THR A 1 85 ? 5.507 7.313 17.961 1.00 81.38 85 THR A N 1
ATOM 649 C CA . THR A 1 85 ? 5.597 7.764 19.357 1.00 81.38 85 THR A CA 1
ATOM 650 C C . THR A 1 85 ? 4.223 7.736 20.020 1.00 81.38 85 THR A C 1
ATOM 652 O O . THR A 1 85 ? 4.122 7.228 21.130 1.00 81.38 85 THR A O 1
ATOM 655 N N . VAL A 1 86 ? 3.163 8.122 19.299 1.00 86.25 86 VAL A N 1
ATOM 656 C CA . VAL A 1 86 ? 1.773 8.034 19.786 1.00 86.25 86 VAL A CA 1
ATOM 657 C C . VAL A 1 86 ? 1.416 6.617 20.213 1.00 86.25 86 VAL A C 1
ATOM 659 O O . VAL A 1 86 ? 0.813 6.428 21.260 1.00 86.25 86 VAL A O 1
ATOM 662 N N . VAL A 1 87 ? 1.814 5.597 19.443 1.00 83.25 87 VAL A N 1
ATOM 663 C CA . VAL A 1 87 ? 1.539 4.195 19.808 1.00 83.25 87 VAL A CA 1
ATOM 664 C C . VAL A 1 87 ? 2.149 3.862 21.166 1.00 83.25 87 VAL A C 1
ATOM 666 O O . VAL A 1 87 ? 1.500 3.217 21.986 1.00 83.25 87 VAL A O 1
ATOM 669 N N . LYS A 1 88 ? 3.379 4.325 21.419 1.00 88.31 88 LYS A N 1
ATOM 670 C CA . LYS A 1 88 ? 4.029 4.114 22.711 1.00 88.31 88 LYS A CA 1
ATOM 671 C C . LYS A 1 88 ? 3.259 4.806 23.830 1.00 88.31 88 LYS A C 1
ATOM 673 O O . LYS A 1 88 ? 2.954 4.170 24.826 1.00 88.31 88 LYS A O 1
ATOM 678 N N . GLU A 1 89 ? 2.929 6.079 23.633 1.00 87.50 89 GLU A N 1
ATOM 679 C CA . GLU A 1 89 ? 2.243 6.909 24.626 1.00 87.50 89 GLU A CA 1
ATOM 680 C C . GLU A 1 89 ? 0.854 6.362 24.967 1.00 87.50 89 GLU A C 1
ATOM 682 O O . GLU A 1 89 ? 0.492 6.322 26.136 1.00 87.50 89 GLU A O 1
ATOM 687 N N . VAL A 1 90 ? 0.104 5.868 23.976 1.00 85.00 90 VAL A N 1
ATOM 688 C CA . VAL A 1 90 ? -1.197 5.218 24.198 1.00 85.00 90 VAL A CA 1
ATOM 689 C C . VAL A 1 90 ? -1.040 3.944 25.028 1.00 85.00 90 VAL A C 1
ATOM 691 O O . VAL A 1 90 ? -1.778 3.756 25.992 1.00 85.00 90 VAL A O 1
ATOM 694 N N . VAL A 1 91 ? -0.082 3.079 24.678 1.00 89.94 91 VAL A N 1
ATOM 695 C CA . VAL A 1 91 ? 0.165 1.825 25.411 1.00 89.94 91 VAL A CA 1
ATOM 696 C C . VAL A 1 91 ? 0.653 2.105 26.833 1.00 89.94 91 VAL A C 1
ATOM 698 O O . VAL A 1 91 ? 0.199 1.467 27.778 1.00 89.94 91 VAL A O 1
ATOM 701 N N . ASP A 1 92 ? 1.548 3.072 27.015 1.00 90.19 92 ASP A N 1
ATOM 702 C CA . ASP A 1 92 ? 2.041 3.445 28.341 1.00 90.19 92 ASP A CA 1
ATOM 703 C C . ASP A 1 92 ? 0.921 4.078 29.189 1.00 90.19 92 ASP A C 1
ATOM 705 O O . ASP A 1 92 ? 0.797 3.767 30.373 1.00 90.19 92 ASP A O 1
ATOM 709 N N . ALA A 1 93 ? 0.044 4.894 28.588 1.00 85.31 93 ALA A N 1
ATOM 710 C CA . ALA A 1 93 ? -1.090 5.519 29.274 1.00 85.31 93 ALA A CA 1
ATOM 711 C C . ALA A 1 93 ? -2.144 4.514 29.766 1.00 85.31 93 ALA A C 1
ATOM 713 O O . ALA A 1 93 ? -2.796 4.772 30.779 1.00 85.31 93 ALA A O 1
ATOM 714 N N . MET A 1 94 ? -2.297 3.373 29.086 1.00 83.12 94 MET A N 1
ATOM 715 C CA . MET A 1 94 ? -3.156 2.270 29.543 1.00 83.12 94 MET A CA 1
ATOM 716 C C . MET A 1 94 ? -2.452 1.301 30.506 1.00 83.12 94 MET A C 1
ATOM 718 O O . MET A 1 94 ? -3.057 0.316 30.925 1.00 83.12 94 MET A O 1
ATOM 722 N N . GLY A 1 95 ? -1.189 1.569 30.856 1.00 86.88 95 GLY A N 1
ATOM 723 C CA . GLY A 1 95 ? -0.409 0.750 31.781 1.00 86.88 95 GLY A CA 1
ATOM 724 C C . GLY A 1 95 ? 0.240 -0.483 31.151 1.00 86.88 95 GLY A C 1
ATOM 725 O O . GLY A 1 95 ? 0.501 -1.432 31.877 1.00 86.88 95 GLY A O 1
ATOM 726 N N . GLY A 1 96 ? 0.501 -0.478 29.839 1.00 91.50 96 GLY A N 1
ATOM 727 C CA . GLY A 1 96 ? 1.090 -1.596 29.094 1.00 91.50 96 GLY A CA 1
ATOM 728 C C . GLY A 1 96 ? 0.059 -2.578 28.529 1.00 91.50 96 GLY A C 1
ATOM 729 O O . GLY A 1 96 ? -1.144 -2.420 28.725 1.00 91.50 96 GLY A O 1
ATOM 730 N N . VAL A 1 97 ? 0.524 -3.594 27.798 1.00 93.81 97 VAL A N 1
ATOM 731 C CA . VAL A 1 97 ? -0.319 -4.646 27.206 1.00 93.81 97 VAL A CA 1
ATOM 732 C C . VAL A 1 97 ? 0.239 -6.039 27.481 1.00 93.81 97 VAL A C 1
ATOM 734 O O . VAL A 1 97 ? 1.415 -6.298 27.233 1.00 93.81 97 VAL A O 1
ATOM 737 N N . ASP A 1 98 ? -0.602 -6.950 27.958 1.00 93.88 98 ASP A N 1
ATOM 738 C CA . ASP A 1 98 ? -0.263 -8.367 28.058 1.00 93.88 98 ASP A CA 1
ATOM 739 C C . ASP A 1 98 ? -0.393 -9.018 26.679 1.00 93.88 98 ASP A C 1
ATOM 741 O O . ASP A 1 98 ? -1.449 -8.974 26.046 1.00 93.88 98 ASP A O 1
ATOM 745 N N . TYR A 1 99 ? 0.693 -9.609 26.185 1.00 94.88 99 TYR A N 1
ATOM 746 C CA . TYR A 1 99 ? 0.755 -10.114 24.819 1.00 94.88 99 TYR A CA 1
ATOM 747 C C . TYR A 1 99 ? 1.600 -11.385 24.701 1.00 94.88 99 TYR A C 1
ATOM 749 O O . TYR A 1 99 ? 2.680 -11.488 25.287 1.00 94.88 99 TYR A O 1
ATOM 757 N N . ASP A 1 100 ? 1.117 -12.339 23.901 1.00 93.12 100 ASP A N 1
ATOM 758 C CA . ASP A 1 100 ? 1.843 -13.565 23.562 1.00 93.12 100 ASP A CA 1
ATOM 759 C C . ASP A 1 100 ? 2.809 -13.303 22.403 1.00 93.12 100 ASP A C 1
ATOM 761 O O . ASP A 1 100 ? 2.425 -13.255 21.228 1.00 93.12 100 ASP A O 1
ATOM 765 N N . VAL A 1 101 ? 4.076 -13.064 22.734 1.00 91.44 101 VAL A N 1
ATOM 766 C CA . VAL A 1 101 ? 5.111 -12.798 21.736 1.00 91.44 101 VAL A CA 1
ATOM 767 C C . VAL A 1 101 ? 5.394 -14.085 20.958 1.00 91.44 101 VAL A C 1
ATOM 769 O O . VAL A 1 101 ? 5.699 -15.122 21.530 1.00 91.44 101 VAL A O 1
ATOM 772 N N . ASP A 1 102 ? 5.333 -14.028 19.630 1.00 88.88 102 ASP A N 1
ATOM 773 C CA . ASP A 1 102 ? 5.516 -15.195 18.751 1.00 88.88 102 ASP A CA 1
ATOM 774 C C . ASP A 1 102 ? 6.922 -15.300 18.145 1.00 88.88 102 ASP A C 1
ATOM 776 O O . ASP A 1 102 ? 7.282 -16.318 17.556 1.00 88.88 102 ASP A O 1
ATOM 780 N N . VAL A 1 103 ? 7.718 -14.237 18.247 1.00 86.69 103 VAL A N 1
ATOM 781 C CA . VAL A 1 103 ? 9.045 -14.145 17.642 1.00 86.69 103 VAL A CA 1
ATOM 782 C C . VAL A 1 103 ? 10.001 -13.427 18.572 1.00 86.69 103 VAL A C 1
ATOM 784 O O . VAL A 1 103 ? 9.643 -12.442 19.214 1.00 86.69 103 VAL A O 1
ATOM 787 N N . GLU A 1 104 ? 11.249 -13.885 18.594 1.00 89.44 104 GLU A N 1
ATOM 788 C CA . GLU A 1 104 ? 12.294 -13.172 19.308 1.00 89.44 104 GLU A CA 1
ATOM 789 C C . GLU A 1 104 ? 12.554 -11.791 18.677 1.00 89.44 104 GLU A C 1
ATOM 791 O O . GLU A 1 104 ? 12.770 -11.642 17.464 1.00 89.44 104 GLU A O 1
ATOM 796 N N . VAL A 1 105 ? 12.560 -10.760 19.519 1.00 88.12 105 VAL A N 1
ATOM 797 C CA . VAL A 1 105 ? 12.877 -9.384 19.132 1.00 88.12 105 VAL A CA 1
ATOM 798 C C . VAL A 1 105 ? 14.126 -8.956 19.874 1.00 88.12 105 VAL A C 1
ATOM 800 O O . VAL A 1 105 ? 14.080 -8.764 21.080 1.00 88.12 105 VAL A O 1
ATOM 803 N N . ASN A 1 106 ? 15.216 -8.757 19.136 1.00 88.19 106 ASN A N 1
ATOM 804 C CA . ASN A 1 106 ? 16.459 -8.189 19.651 1.00 88.19 106 ASN A CA 1
ATOM 805 C C . ASN A 1 106 ? 16.705 -6.842 18.974 1.00 88.19 106 ASN A C 1
ATOM 807 O O . ASN A 1 106 ? 17.208 -6.791 17.849 1.00 88.19 106 ASN A O 1
ATOM 811 N N . MET A 1 107 ? 16.299 -5.751 19.624 1.00 82.88 107 MET A N 1
ATOM 812 C CA . MET A 1 107 ? 16.394 -4.404 19.057 1.00 82.88 107 MET A CA 1
ATOM 813 C C . MET A 1 107 ? 16.593 -3.355 20.152 1.00 82.88 107 MET A C 1
ATOM 815 O O . MET A 1 107 ? 15.949 -3.418 21.190 1.00 82.88 107 MET A O 1
ATOM 819 N N . ASN A 1 108 ? 17.476 -2.376 19.926 1.00 80.81 108 ASN A N 1
ATOM 820 C CA . ASN A 1 108 ? 17.725 -1.261 20.855 1.00 80.81 108 ASN A CA 1
ATOM 821 C C . ASN A 1 108 ? 18.038 -1.700 22.305 1.00 80.81 108 ASN A C 1
ATOM 823 O O . ASN A 1 108 ? 17.587 -1.070 23.259 1.00 80.81 108 ASN A O 1
ATOM 827 N N . GLY A 1 109 ? 18.772 -2.807 22.480 1.00 80.75 109 GLY A N 1
ATOM 828 C CA . GLY A 1 109 ? 19.087 -3.369 23.802 1.00 80.75 109 GLY A CA 1
ATOM 829 C C . GLY A 1 109 ? 17.912 -4.069 24.499 1.00 80.75 109 GLY A C 1
ATOM 830 O O . GLY A 1 109 ? 18.046 -4.489 25.644 1.00 80.75 109 GLY A O 1
ATOM 831 N N . ARG A 1 110 ? 16.764 -4.205 23.824 1.00 86.94 110 ARG A N 1
ATOM 832 C CA . ARG A 1 110 ? 15.614 -4.992 24.267 1.00 86.94 110 ARG A CA 1
ATOM 833 C C . ARG A 1 110 ? 15.670 -6.390 23.682 1.00 86.94 110 ARG A C 1
ATOM 835 O O . ARG A 1 110 ? 15.854 -6.525 22.474 1.00 86.94 110 ARG A O 1
ATOM 842 N N . GLN A 1 111 ? 15.424 -7.376 24.536 1.00 91.06 111 GLN A N 1
ATOM 843 C CA . GLN A 1 111 ? 15.127 -8.745 24.146 1.00 91.06 111 GLN A CA 1
ATOM 844 C C . GLN A 1 111 ? 13.684 -9.059 24.548 1.00 91.06 111 GLN A C 1
ATOM 846 O O . GLN A 1 111 ? 13.337 -8.945 25.722 1.00 91.06 111 GLN A O 1
ATOM 851 N N . LEU A 1 112 ? 12.850 -9.414 23.574 1.00 91.81 112 LEU A N 1
ATOM 852 C CA . LEU A 1 112 ? 11.558 -10.062 23.799 1.00 91.81 112 LEU A CA 1
ATOM 853 C C . LEU A 1 112 ? 11.705 -11.507 23.344 1.00 91.81 112 LEU A C 1
ATOM 855 O O . LEU A 1 112 ? 12.145 -11.740 22.219 1.00 91.81 112 LEU A O 1
ATOM 859 N N . LEU A 1 113 ? 11.358 -12.457 24.203 1.00 92.69 113 LEU A N 1
ATOM 860 C CA . LEU A 1 113 ? 11.378 -13.886 23.878 1.00 92.69 113 LEU A CA 1
ATOM 861 C C . LEU A 1 113 ? 9.971 -14.358 23.502 1.00 92.69 113 LEU A C 1
ATOM 863 O O . LEU A 1 113 ? 9.016 -13.663 23.819 1.00 92.69 113 LEU A O 1
ATOM 867 N N . PRO A 1 114 ? 9.796 -15.508 22.841 1.00 93.56 114 PRO A N 1
ATOM 868 C CA . PRO A 1 114 ? 8.462 -16.062 22.659 1.00 93.56 114 PRO A CA 1
ATOM 869 C C . PRO A 1 114 ? 7.752 -16.365 23.993 1.00 93.56 114 PRO A C 1
ATOM 871 O O . PRO A 1 114 ? 8.388 -16.849 24.932 1.00 93.56 114 PRO A O 1
ATOM 874 N N . GLY A 1 115 ? 6.443 -16.108 24.058 1.00 94.62 115 GLY A N 1
ATOM 875 C CA . GLY A 1 115 ? 5.579 -16.334 25.218 1.00 94.62 115 GLY A CA 1
ATOM 876 C C . GLY A 1 115 ? 4.913 -15.069 25.774 1.00 94.62 115 GLY A C 1
ATOM 877 O O . GLY A 1 115 ? 5.265 -13.935 25.426 1.00 94.62 115 GLY A O 1
ATOM 878 N N . MET A 1 116 ? 3.964 -15.287 26.691 1.00 96.06 116 MET A N 1
ATOM 879 C CA . MET A 1 116 ? 3.218 -14.237 27.393 1.00 96.06 116 MET A CA 1
ATOM 880 C C . MET A 1 116 ? 4.141 -13.290 28.159 1.00 96.06 116 MET A C 1
ATOM 882 O O . MET A 1 116 ? 4.864 -13.705 29.066 1.00 96.06 116 MET A O 1
ATOM 886 N N . GLN A 1 117 ? 4.068 -12.005 27.824 1.00 95.12 117 GLN A N 1
ATOM 887 C CA . GLN A 1 117 ? 4.812 -10.929 28.472 1.00 95.12 117 GLN A CA 1
ATOM 888 C C . GLN A 1 117 ? 3.954 -9.676 28.601 1.00 95.12 117 GLN A C 1
ATOM 890 O O . GLN A 1 117 ? 3.078 -9.419 27.778 1.00 95.12 117 GLN A O 1
ATOM 895 N N . HIS A 1 118 ? 4.279 -8.862 29.600 1.00 94.88 118 HIS A N 1
ATOM 896 C CA . HIS A 1 118 ? 3.721 -7.529 29.745 1.00 94.88 118 HIS A CA 1
ATOM 897 C C . HIS A 1 118 ? 4.598 -6.513 28.999 1.00 94.88 118 HIS A C 1
ATOM 899 O O . HIS A 1 118 ? 5.753 -6.275 29.365 1.00 94.88 118 HIS A O 1
ATOM 905 N N . LEU A 1 119 ? 4.071 -5.940 27.920 1.00 94.81 119 LEU A N 1
ATOM 906 C CA . LEU A 1 119 ? 4.784 -5.045 27.017 1.00 94.81 119 LEU A CA 1
ATOM 907 C C . LEU A 1 119 ? 4.416 -3.587 27.301 1.00 94.81 119 LEU A C 1
ATOM 909 O O . LEU A 1 119 ? 3.262 -3.186 27.178 1.00 94.81 119 LEU A O 1
ATOM 913 N N . ASN A 1 120 ? 5.417 -2.760 27.596 1.00 93.62 120 ASN A N 1
ATOM 914 C CA . ASN A 1 120 ? 5.249 -1.306 27.558 1.00 93.62 120 ASN A CA 1
ATOM 915 C C . ASN A 1 120 ? 5.212 -0.788 26.109 1.00 93.62 120 ASN A C 1
ATOM 917 O O . ASN A 1 120 ? 5.468 -1.524 25.151 1.00 93.62 120 ASN A O 1
ATOM 921 N N . GLY A 1 121 ? 4.945 0.502 25.930 1.00 92.19 121 GLY A N 1
ATOM 922 C CA . GLY A 1 121 ? 4.810 1.123 24.620 1.00 92.19 121 GLY A CA 1
ATOM 923 C C . GLY A 1 121 ? 6.042 0.960 23.737 1.00 92.19 121 GLY A C 1
ATOM 924 O O . GLY A 1 121 ? 5.922 0.673 22.543 1.00 92.19 121 GLY A O 1
ATOM 925 N N . GLN A 1 122 ? 7.245 1.066 24.311 1.00 91.75 122 GLN A N 1
ATOM 926 C CA . GLN A 1 122 ? 8.477 0.817 23.561 1.00 91.75 122 GLN A CA 1
ATOM 927 C C . GLN A 1 122 ? 8.584 -0.646 23.107 1.00 91.75 122 GLN A C 1
ATOM 929 O O . GLN A 1 122 ? 8.943 -0.887 21.958 1.00 91.75 122 GLN A O 1
ATOM 934 N N . ALA A 1 123 ? 8.252 -1.611 23.967 1.00 92.81 123 ALA A N 1
ATOM 935 C CA . ALA A 1 123 ? 8.273 -3.030 23.627 1.00 92.81 123 ALA A CA 1
ATOM 936 C C . ALA A 1 123 ? 7.246 -3.381 22.537 1.00 92.81 123 ALA A C 1
ATOM 938 O O . ALA A 1 123 ? 7.587 -4.089 21.590 1.00 92.81 123 ALA A O 1
ATOM 939 N N . VAL A 1 124 ? 6.035 -2.815 22.603 1.00 91.69 124 VAL A N 1
ATOM 940 C CA . VAL A 1 124 ? 5.020 -2.928 21.540 1.00 91.69 124 VAL A CA 1
ATOM 941 C C . VAL A 1 124 ? 5.551 -2.398 20.214 1.00 91.69 124 VAL A C 1
ATOM 943 O O . VAL A 1 124 ? 5.416 -3.051 19.175 1.00 91.69 124 VAL A O 1
ATOM 946 N N . LEU A 1 125 ? 6.186 -1.224 20.236 1.00 89.19 125 LEU A N 1
ATOM 947 C CA . LEU A 1 125 ? 6.748 -0.630 19.032 1.00 89.19 125 LEU A CA 1
ATOM 948 C C . LEU A 1 125 ? 7.868 -1.494 18.441 1.00 89.19 125 LEU A C 1
ATOM 950 O O . LEU A 1 125 ? 7.925 -1.684 17.223 1.00 89.19 125 LEU A O 1
ATOM 954 N N . ASP A 1 126 ? 8.754 -2.007 19.291 1.00 89.31 126 ASP A N 1
ATOM 955 C CA . ASP A 1 126 ? 9.873 -2.840 18.868 1.00 89.31 126 ASP A CA 1
ATOM 956 C C . ASP A 1 126 ? 9.374 -4.154 18.248 1.00 89.31 126 ASP A C 1
ATOM 958 O O . ASP A 1 126 ? 9.819 -4.538 17.162 1.00 89.31 126 ASP A O 1
ATOM 962 N N . TYR A 1 127 ? 8.368 -4.776 18.867 1.00 89.69 127 TYR A N 1
ATOM 963 C CA . TYR A 1 127 ? 7.691 -5.964 18.353 1.00 89.69 127 TYR A CA 1
ATOM 964 C C . TYR A 1 127 ? 7.013 -5.717 16.997 1.00 89.69 127 TYR A C 1
ATOM 966 O O . TYR A 1 127 ? 7.255 -6.443 16.028 1.00 89.69 127 TYR A O 1
ATOM 974 N N . ALA A 1 128 ? 6.238 -4.635 16.871 1.00 84.62 128 ALA A N 1
ATOM 975 C CA . ALA A 1 128 ? 5.551 -4.278 15.628 1.00 84.62 128 ALA A CA 1
ATOM 976 C C . ALA A 1 128 ? 6.511 -3.924 14.471 1.00 84.62 128 ALA A C 1
ATOM 978 O O . ALA A 1 128 ? 6.130 -3.984 13.293 1.00 84.62 128 ALA A O 1
ATOM 979 N N . ARG A 1 129 ? 7.755 -3.536 14.790 1.00 81.19 129 ARG A N 1
ATOM 980 C CA . ARG A 1 129 ? 8.809 -3.192 13.823 1.00 81.19 129 ARG A CA 1
ATOM 981 C C . ARG A 1 129 ? 9.722 -4.355 13.457 1.00 81.19 129 ARG A C 1
ATOM 983 O O . ARG A 1 129 ? 10.432 -4.224 12.457 1.00 81.19 129 ARG A O 1
ATOM 990 N N . GLN A 1 130 ? 9.709 -5.461 14.198 1.00 83.19 130 GLN A N 1
ATOM 991 C CA . GLN A 1 130 ? 10.618 -6.575 13.952 1.00 83.19 130 GLN A CA 1
ATOM 992 C C . GLN A 1 130 ? 10.445 -7.139 12.533 1.00 83.19 130 GLN A C 1
ATOM 994 O O . GLN A 1 130 ? 9.358 -7.563 12.129 1.00 83.19 130 GLN A O 1
ATOM 999 N N . ARG A 1 131 ? 11.543 -7.140 11.766 1.00 74.44 131 ARG A N 1
ATOM 1000 C CA . ARG A 1 131 ? 11.592 -7.641 10.378 1.00 74.44 131 ARG A CA 1
ATOM 1001 C C . ARG A 1 131 ? 12.447 -8.888 10.227 1.00 74.44 131 ARG A C 1
ATOM 1003 O O . ARG A 1 131 ? 12.137 -9.724 9.381 1.00 74.44 131 ARG A O 1
ATOM 1010 N N . LYS A 1 132 ? 13.527 -9.002 11.007 1.00 69.44 132 LYS A N 1
ATOM 1011 C CA . LYS A 1 132 ? 14.525 -10.061 10.836 1.00 69.44 132 LYS A CA 1
ATOM 1012 C C . LYS A 1 132 ? 13.850 -11.431 10.968 1.00 69.44 132 LYS A C 1
ATOM 1014 O O . LYS A 1 132 ? 13.155 -11.677 11.945 1.00 69.44 132 LYS A O 1
ATOM 1019 N N . GLY A 1 133 ? 14.030 -12.287 9.961 1.00 62.75 133 GLY A N 1
ATOM 1020 C CA . GLY A 1 133 ? 13.457 -13.638 9.932 1.00 62.75 133 GLY A CA 1
ATOM 1021 C C . GLY A 1 133 ? 11.963 -13.717 9.598 1.00 62.75 133 GLY A C 1
ATOM 1022 O O . GLY A 1 133 ? 11.363 -14.762 9.822 1.00 62.75 133 GLY A O 1
ATOM 1023 N N . SER A 1 134 ? 11.338 -12.652 9.077 1.00 64.94 134 SER A N 1
ATOM 1024 C CA . SER A 1 134 ? 9.899 -12.671 8.779 1.00 64.94 134 SER A CA 1
ATOM 1025 C C . SER A 1 134 ? 9.504 -11.957 7.494 1.00 64.94 134 SER A C 1
ATOM 1027 O O . SER A 1 134 ? 10.130 -10.976 7.098 1.00 64.94 134 SER A O 1
ATOM 1029 N N . SER A 1 135 ? 8.439 -12.448 6.856 1.00 78.19 135 SER A N 1
ATOM 1030 C CA . SER A 1 135 ? 7.855 -11.813 5.676 1.00 78.19 135 SER A CA 1
ATOM 1031 C C . SER A 1 135 ? 7.108 -10.527 6.043 1.00 78.19 135 SER A C 1
ATOM 1033 O O . SER A 1 135 ? 6.638 -10.347 7.170 1.00 78.19 135 SER A O 1
ATOM 1035 N N . ASP A 1 136 ? 6.934 -9.635 5.067 1.00 78.25 136 ASP A N 1
ATOM 1036 C CA . ASP A 1 136 ? 6.137 -8.417 5.248 1.00 78.25 136 ASP A CA 1
ATOM 1037 C C . ASP A 1 136 ? 4.674 -8.724 5.626 1.00 78.25 136 ASP A C 1
ATOM 1039 O O . ASP A 1 136 ? 4.058 -7.947 6.354 1.00 78.25 136 ASP A O 1
ATOM 1043 N N . ILE A 1 137 ? 4.151 -9.886 5.217 1.00 84.31 137 ILE A N 1
ATOM 1044 C CA . ILE A 1 137 ? 2.825 -10.385 5.612 1.00 84.31 137 ILE A CA 1
ATOM 1045 C C . ILE A 1 137 ? 2.789 -10.792 7.084 1.00 84.31 137 ILE A C 1
ATOM 1047 O O . ILE A 1 137 ? 1.859 -10.413 7.790 1.00 84.31 137 ILE A O 1
ATOM 1051 N N . ALA A 1 138 ? 3.817 -11.484 7.580 1.00 84.88 138 ALA A N 1
ATOM 1052 C CA . ALA A 1 138 ? 3.909 -11.804 9.003 1.00 84.88 138 ALA A CA 1
ATOM 1053 C C . ALA A 1 138 ? 3.969 -10.527 9.860 1.00 84.88 138 ALA A C 1
ATOM 1055 O O . ALA A 1 138 ? 3.332 -10.451 10.907 1.00 84.88 138 ALA A O 1
ATOM 1056 N N . ARG A 1 139 ? 4.667 -9.479 9.392 1.00 84.62 139 ARG A N 1
ATOM 1057 C CA . ARG A 1 139 ? 4.671 -8.171 10.070 1.00 84.62 139 ARG A CA 1
ATOM 1058 C C . ARG A 1 139 ? 3.279 -7.536 10.111 1.00 84.62 139 ARG A C 1
ATOM 1060 O O . ARG A 1 139 ? 2.905 -6.974 11.136 1.00 84.62 139 ARG A O 1
ATOM 1067 N N . ILE A 1 140 ? 2.534 -7.599 9.010 1.00 87.81 140 ILE A N 1
ATOM 1068 C CA . ILE A 1 140 ? 1.160 -7.088 8.943 1.00 87.81 140 ILE A CA 1
ATOM 1069 C C . ILE A 1 140 ? 0.264 -7.832 9.934 1.00 87.81 140 ILE A C 1
ATOM 1071 O O . ILE A 1 140 ? -0.433 -7.188 10.714 1.00 87.81 140 ILE A O 1
ATOM 1075 N N . ASP A 1 141 ? 0.333 -9.161 9.966 1.00 89.12 141 ASP A N 1
ATOM 1076 C CA . ASP A 1 141 ? -0.458 -9.956 10.905 1.00 89.12 141 ASP A CA 1
ATOM 1077 C C . ASP A 1 141 ? -0.131 -9.612 12.370 1.00 89.12 141 ASP A C 1
ATOM 1079 O O . ASP A 1 141 ? -1.051 -9.380 13.154 1.00 89.12 141 ASP A O 1
ATOM 1083 N N . ARG A 1 142 ? 1.151 -9.451 12.734 1.00 88.75 142 ARG A N 1
ATOM 1084 C CA . ARG A 1 142 ? 1.535 -8.982 14.080 1.00 88.75 142 ARG A CA 1
ATOM 1085 C C . ARG A 1 142 ? 0.951 -7.616 14.419 1.00 88.75 142 ARG A C 1
ATOM 1087 O O . ARG A 1 142 ? 0.485 -7.421 15.534 1.00 88.75 142 ARG A O 1
ATOM 1094 N N . GLN A 1 143 ? 0.958 -6.676 13.471 1.00 88.19 143 GLN A N 1
ATOM 1095 C CA . GLN A 1 143 ? 0.365 -5.349 13.670 1.00 88.19 143 GLN A CA 1
ATOM 1096 C C . GLN A 1 143 ? -1.145 -5.436 13.920 1.00 88.19 143 GLN A C 1
ATOM 1098 O O . GLN A 1 143 ? -1.661 -4.732 14.783 1.00 88.19 143 GLN A O 1
ATOM 1103 N N . GLN A 1 144 ? -1.855 -6.320 13.219 1.00 91.19 144 GLN A N 1
ATOM 1104 C CA . GLN A 1 144 ? -3.279 -6.526 13.475 1.00 91.19 144 GLN A CA 1
ATOM 1105 C C . GLN A 1 144 ? -3.525 -7.217 14.822 1.00 91.19 144 GLN A C 1
ATOM 1107 O O . GLN A 1 144 ? -4.428 -6.811 15.553 1.00 91.19 144 GLN A O 1
ATOM 1112 N N . ARG A 1 145 ? -2.722 -8.231 15.174 1.00 91.06 145 ARG A N 1
ATOM 1113 C CA . ARG A 1 145 ? -2.817 -8.931 16.464 1.00 91.06 145 ARG A CA 1
ATOM 1114 C C . ARG A 1 145 ? -2.572 -7.995 17.639 1.00 91.06 145 ARG A C 1
ATOM 1116 O O . ARG A 1 145 ? -3.403 -7.945 18.536 1.00 91.06 145 ARG A O 1
ATOM 1123 N N . ILE A 1 146 ? -1.502 -7.203 17.607 1.00 89.56 146 ILE A N 1
ATOM 1124 C CA . ILE A 1 146 ? -1.180 -6.300 18.717 1.00 89.56 146 ILE A CA 1
ATOM 1125 C C . ILE A 1 146 ? -2.242 -5.208 18.892 1.00 89.56 146 ILE A C 1
ATOM 1127 O O . ILE A 1 146 ? -2.646 -4.934 20.014 1.00 89.56 146 ILE A O 1
ATOM 1131 N N . VAL A 1 147 ? -2.778 -4.643 17.801 1.00 90.00 147 VAL A N 1
ATOM 1132 C CA . VAL A 1 147 ? -3.900 -3.685 17.873 1.00 90.00 147 VAL A CA 1
ATOM 1133 C C . VAL A 1 147 ? -5.157 -4.346 18.445 1.00 90.00 147 VAL A C 1
ATOM 1135 O O . VAL A 1 147 ? -5.878 -3.728 19.226 1.00 90.00 147 VAL A O 1
ATOM 1138 N N . THR A 1 148 ? -5.408 -5.607 18.087 1.00 92.12 148 THR A N 1
ATOM 1139 C CA . THR A 1 148 ? -6.549 -6.378 18.599 1.00 92.12 148 THR A CA 1
ATOM 1140 C C . THR A 1 148 ? -6.419 -6.653 20.096 1.00 92.12 148 THR A C 1
ATOM 1142 O O . THR A 1 148 ? -7.387 -6.449 20.826 1.00 92.12 148 THR A O 1
ATOM 1145 N N . GLU A 1 149 ? -5.239 -7.056 20.574 1.00 91.94 149 GLU A N 1
ATOM 1146 C CA . GLU A 1 149 ? -5.008 -7.301 22.004 1.00 91.94 149 GLU A CA 1
ATOM 1147 C C . GLU A 1 149 ? -5.024 -6.001 22.820 1.00 91.94 149 GLU A C 1
ATOM 1149 O O . GLU A 1 149 ? -5.636 -5.973 23.884 1.00 91.94 149 GLU A O 1
ATOM 1154 N N . ILE A 1 150 ? -4.488 -4.892 22.291 1.00 90.81 150 ILE A N 1
ATOM 1155 C CA . ILE A 1 150 ? -4.636 -3.562 22.911 1.00 90.81 150 ILE A CA 1
ATOM 1156 C C . ILE A 1 150 ? -6.122 -3.218 23.086 1.00 90.81 150 ILE A C 1
ATOM 1158 O O . ILE A 1 150 ? -6.552 -2.863 24.183 1.00 90.81 150 ILE A O 1
ATOM 1162 N N . LEU A 1 151 ? -6.931 -3.363 22.030 1.00 90.19 151 LEU A N 1
ATOM 1163 C CA . LEU A 1 151 ? -8.367 -3.080 22.089 1.00 90.19 151 LEU A CA 1
ATOM 1164 C C . LEU A 1 151 ? -9.093 -3.986 23.095 1.00 90.19 151 LEU A C 1
ATOM 1166 O O . LEU A 1 151 ? -9.940 -3.523 23.861 1.00 90.19 151 LEU A O 1
ATOM 1170 N N . LYS A 1 152 ? -8.751 -5.275 23.107 1.00 90.94 152 LYS A N 1
ATOM 1171 C CA . LYS A 1 152 ? -9.319 -6.268 24.020 1.00 90.94 152 LYS A CA 1
ATOM 1172 C C . LYS A 1 152 ? -8.995 -5.941 25.474 1.00 90.94 152 LYS A C 1
ATOM 1174 O O . LYS A 1 152 ? -9.904 -5.956 26.301 1.00 90.94 152 LYS A O 1
ATOM 1179 N N . GLN A 1 153 ? -7.745 -5.601 25.778 1.00 91.31 153 GLN A N 1
ATOM 1180 C CA . GLN A 1 153 ? -7.339 -5.245 27.131 1.00 91.31 153 GLN A CA 1
ATOM 1181 C C . GLN A 1 153 ? -7.996 -3.938 27.579 1.00 91.31 153 GLN A C 1
ATOM 1183 O O . GLN A 1 153 ? -8.586 -3.918 28.653 1.00 91.31 153 GLN A O 1
ATOM 1188 N N . LEU A 1 154 ? -8.009 -2.893 26.738 1.00 89.12 154 LEU A N 1
ATOM 1189 C CA . LEU A 1 154 ? -8.731 -1.642 27.022 1.00 89.12 154 LEU A CA 1
ATOM 1190 C C . LEU A 1 154 ? -10.206 -1.894 27.372 1.00 89.12 154 LEU A C 1
ATOM 1192 O O . LEU A 1 154 ? -10.774 -1.229 28.237 1.00 89.12 154 LEU A O 1
ATOM 1196 N N . LYS A 1 155 ? -10.845 -2.854 26.697 1.00 88.88 155 LYS A N 1
ATOM 1197 C CA . LYS A 1 155 ? -12.229 -3.247 26.973 1.00 88.88 155 LYS A CA 1
ATOM 1198 C C . LYS A 1 155 ? -12.359 -4.009 28.296 1.00 88.88 155 LYS A C 1
ATOM 1200 O O . LYS A 1 155 ? -13.282 -3.731 29.054 1.00 88.88 155 LYS A O 1
ATOM 1205 N N . GLN A 1 156 ? -11.456 -4.949 28.576 1.00 88.94 156 GLN A N 1
ATOM 1206 C CA . GLN A 1 156 ? -11.465 -5.763 29.799 1.00 88.94 156 GLN A CA 1
ATOM 1207 C C . GLN A 1 156 ? -11.193 -4.939 31.061 1.00 88.94 156 GLN A C 1
ATOM 1209 O O . GLN A 1 156 ? -11.807 -5.192 32.094 1.00 88.94 156 GLN A O 1
ATOM 1214 N N . THR A 1 157 ? -10.308 -3.945 30.977 1.00 87.44 157 THR A N 1
ATOM 1215 C CA . THR A 1 157 ? -9.965 -3.059 32.099 1.00 87.44 157 THR A CA 1
ATOM 1216 C C . THR A 1 157 ? -10.930 -1.882 32.252 1.00 87.44 157 THR A C 1
ATOM 1218 O O . THR A 1 157 ? -10.883 -1.181 33.256 1.00 87.44 157 THR A O 1
ATOM 1221 N N . GLY A 1 158 ? -11.809 -1.644 31.272 1.00 86.06 158 GLY A N 1
ATOM 1222 C CA . GLY A 1 158 ? -12.690 -0.471 31.232 1.00 86.06 158 GLY A CA 1
ATOM 1223 C C . GLY A 1 158 ? -11.996 0.823 30.783 1.00 86.06 158 GLY A C 1
ATOM 1224 O O . GLY A 1 158 ? -12.665 1.838 30.583 1.00 86.06 158 GLY A O 1
ATOM 1225 N N . GLU A 1 159 ? -10.684 0.784 30.536 1.00 86.19 159 GLU A N 1
ATOM 1226 C CA . GLU A 1 159 ? -9.869 1.923 30.090 1.00 86.19 159 GLU A CA 1
ATOM 1227 C C . GLU A 1 159 ? -10.266 2.435 28.696 1.00 86.19 159 GLU A C 1
ATOM 1229 O O . GLU A 1 159 ? -9.964 3.569 28.333 1.00 86.19 159 GLU A O 1
ATOM 1234 N N . ILE A 1 160 ? -11.025 1.656 27.918 1.00 86.56 160 ILE A N 1
ATOM 1235 C CA . ILE A 1 160 ? -11.582 2.106 26.635 1.00 86.56 160 ILE A CA 1
ATOM 1236 C C . ILE A 1 160 ? -12.446 3.372 26.775 1.00 86.56 160 ILE A C 1
ATOM 1238 O O . ILE A 1 160 ? -12.502 4.189 25.855 1.00 86.56 160 ILE A O 1
ATOM 1242 N N . ALA A 1 161 ? -13.073 3.583 27.940 1.00 86.44 161 ALA A N 1
ATOM 1243 C CA . ALA A 1 161 ? -13.841 4.791 28.241 1.00 86.44 161 ALA A CA 1
ATOM 1244 C C . ALA A 1 161 ? -12.960 6.051 28.345 1.00 86.44 161 ALA A C 1
ATOM 1246 O O . ALA A 1 161 ? -13.464 7.163 28.192 1.00 86.44 161 ALA A O 1
ATOM 1247 N N . ARG A 1 162 ? -11.649 5.882 28.560 1.00 87.38 162 ARG A N 1
ATOM 1248 C CA . ARG A 1 162 ? -10.658 6.962 28.627 1.00 87.38 162 ARG A CA 1
ATOM 1249 C C . ARG A 1 162 ? -10.028 7.287 27.278 1.00 87.38 162 ARG A C 1
ATOM 1251 O O . ARG A 1 162 ? -9.292 8.262 27.185 1.00 87.38 162 ARG A O 1
ATOM 1258 N N . LEU A 1 163 ? -10.353 6.562 26.202 1.00 87.62 163 LEU A N 1
ATOM 1259 C CA . LEU A 1 163 ? -9.843 6.882 24.862 1.00 87.62 163 LEU A CA 1
ATOM 1260 C C . LEU A 1 163 ? -10.077 8.342 24.432 1.00 87.62 163 LEU A C 1
ATOM 1262 O O . LEU A 1 163 ? -9.160 8.913 23.848 1.00 87.62 163 LEU A O 1
ATOM 1266 N N . PRO A 1 164 ? -11.221 8.996 24.725 1.00 90.69 164 PRO A N 1
ATOM 1267 C CA . PRO A 1 164 ? -11.385 10.418 24.418 1.00 90.69 164 PRO A CA 1
ATOM 1268 C C . PRO A 1 164 ? -10.429 11.326 25.203 1.00 90.69 164 PRO A C 1
ATOM 1270 O O . PRO A 1 164 ? -9.938 12.314 24.662 1.00 90.69 164 PRO A O 1
ATOM 1273 N N . GLU A 1 165 ? -10.146 10.996 26.466 1.00 90.31 165 GLU A N 1
ATOM 1274 C CA . GLU A 1 165 ? -9.176 11.711 27.305 1.00 90.31 165 GLU A CA 1
ATOM 1275 C C . GLU A 1 165 ? -7.752 11.526 26.759 1.00 90.31 165 GLU A C 1
ATOM 1277 O O . GLU A 1 165 ? -7.047 12.510 26.539 1.00 90.31 165 GLU A O 1
ATOM 1282 N N . ILE A 1 166 ? -7.369 10.280 26.456 1.00 87.56 166 ILE A N 1
ATOM 1283 C CA . ILE A 1 166 ? -6.072 9.926 25.862 1.00 87.56 166 ILE A CA 1
ATOM 1284 C C . ILE A 1 166 ? -5.894 10.632 24.516 1.00 87.56 166 ILE A C 1
ATOM 1286 O O . ILE A 1 166 ? -4.862 11.251 24.276 1.00 87.56 166 ILE A O 1
ATOM 1290 N N . TYR A 1 167 ? -6.912 10.602 23.651 1.00 90.00 167 TYR A N 1
ATOM 1291 C CA . TYR A 1 167 ? -6.886 11.319 22.378 1.00 90.00 167 TYR A CA 1
ATOM 1292 C C . TYR A 1 167 ? -6.640 12.812 22.591 1.00 90.00 167 TYR A C 1
ATOM 1294 O O . TYR A 1 167 ? -5.769 13.376 21.942 1.00 90.00 167 TYR A O 1
ATOM 1302 N N . LYS A 1 168 ? -7.355 13.448 23.526 1.00 91.56 168 LYS A N 1
ATOM 1303 C CA . LYS A 1 168 ? -7.195 14.880 23.802 1.00 91.56 168 LYS A CA 1
ATOM 1304 C C . LYS A 1 168 ? -5.790 15.229 24.304 1.00 91.56 168 LYS A C 1
ATOM 1306 O O . LYS A 1 168 ? -5.278 16.292 23.977 1.00 91.56 168 LYS A O 1
ATOM 1311 N N . ALA A 1 169 ? -5.155 14.344 25.071 1.00 90.06 169 ALA A N 1
ATOM 1312 C CA . ALA A 1 169 ? -3.775 14.531 25.518 1.00 90.06 169 ALA A CA 1
ATOM 1313 C C . ALA A 1 169 ? -2.753 14.407 24.371 1.00 90.06 169 ALA A C 1
ATOM 1315 O O . ALA A 1 169 ? -1.695 15.029 24.423 1.00 90.06 169 ALA A O 1
ATOM 1316 N N . LEU A 1 170 ? -3.075 13.621 23.339 1.00 88.94 170 LEU A N 1
ATOM 1317 C CA . LEU A 1 170 ? -2.179 13.287 22.228 1.00 88.94 170 LEU A CA 1
ATOM 1318 C C . LEU A 1 170 ? -2.563 13.955 20.901 1.00 88.94 170 LEU A C 1
ATOM 1320 O O . LEU A 1 170 ? -1.923 13.689 19.886 1.00 88.94 170 LEU A O 1
ATOM 1324 N N . GLU A 1 171 ? -3.583 14.816 20.887 1.00 90.38 171 GLU A N 1
ATOM 1325 C CA . GLU A 1 171 ? -4.196 15.340 19.658 1.00 90.38 171 GLU A CA 1
ATOM 1326 C C . GLU A 1 171 ? -3.185 16.044 18.744 1.00 90.38 171 GLU A C 1
ATOM 1328 O O . GLU A 1 171 ? -3.256 15.911 17.531 1.00 90.38 171 GLU A O 1
ATOM 1333 N N . GLN A 1 172 ? -2.177 16.708 19.318 1.00 90.25 172 GLN A N 1
ATOM 1334 C CA . GLN A 1 172 ? -1.125 17.405 18.567 1.00 90.25 172 GLN A CA 1
ATOM 1335 C C . GLN A 1 172 ? -0.210 16.452 17.775 1.00 90.25 172 GLN A C 1
ATOM 1337 O O . GLN A 1 172 ? 0.504 16.881 16.873 1.00 90.25 172 GLN A O 1
ATOM 1342 N N . ASN A 1 173 ? -0.220 15.159 18.109 1.00 90.31 173 ASN A N 1
ATOM 1343 C CA . ASN A 1 173 ? 0.558 14.114 17.446 1.00 90.31 173 ASN A CA 1
ATOM 1344 C C . ASN A 1 173 ? -0.314 13.187 16.572 1.00 90.31 173 ASN A C 1
ATOM 1346 O O . ASN A 1 173 ? 0.208 12.225 15.992 1.00 90.31 173 ASN A O 1
ATOM 1350 N N . ILE A 1 174 ? -1.625 13.451 16.484 1.00 92.81 174 ILE A N 1
ATOM 1351 C CA . ILE A 1 174 ? -2.605 12.654 15.741 1.00 92.81 174 ILE A CA 1
ATOM 1352 C C . ILE A 1 174 ? -3.295 13.537 14.697 1.00 92.81 174 ILE A C 1
ATOM 1354 O O . ILE A 1 174 ? -4.060 14.437 15.016 1.00 92.81 174 ILE A O 1
ATOM 1358 N N . GLU A 1 175 ? -3.093 13.207 13.429 1.00 94.44 175 GLU A N 1
ATOM 1359 C CA . GLU A 1 175 ? -3.757 13.841 12.294 1.00 94.44 175 GLU A CA 1
ATOM 1360 C C . GLU A 1 175 ? -5.043 13.079 11.957 1.00 94.44 175 GLU A C 1
ATOM 1362 O O . GLU A 1 175 ? -5.010 11.883 11.652 1.00 94.44 175 GLU A O 1
ATOM 1367 N N . THR A 1 176 ? -6.199 13.741 11.992 1.00 95.81 176 THR A N 1
ATOM 1368 C CA . THR A 1 176 ? -7.481 13.110 11.647 1.00 95.81 176 THR A CA 1
ATOM 1369 C C . THR A 1 176 ? -8.517 14.126 11.179 1.00 95.81 176 THR A C 1
ATOM 1371 O O . THR A 1 176 ? -8.504 15.287 11.575 1.00 95.81 176 THR A O 1
ATOM 1374 N N . ASN A 1 177 ? -9.460 13.674 10.350 1.00 95.75 177 ASN A N 1
ATOM 1375 C CA . ASN A 1 177 ? -10.682 14.412 10.019 1.00 95.75 177 ASN A CA 1
ATOM 1376 C C . ASN A 1 177 ? -11.905 13.963 10.846 1.00 95.75 177 ASN A C 1
ATOM 1378 O O . ASN A 1 177 ? -13.031 14.356 10.533 1.00 95.75 177 ASN A O 1
ATOM 1382 N N . LEU A 1 178 ? -11.715 13.133 11.876 1.00 96.94 178 LEU A N 1
ATOM 1383 C CA . LEU A 1 178 ? -12.753 12.826 12.856 1.00 96.94 178 LEU A CA 1
ATOM 1384 C C . LEU A 1 178 ? -12.901 13.984 13.843 1.00 96.94 178 LEU A C 1
ATOM 1386 O O . LEU A 1 178 ? -11.931 14.486 14.403 1.00 96.94 178 LEU A O 1
ATOM 1390 N N . SER A 1 179 ? -14.139 14.368 14.129 1.00 96.81 179 SER A N 1
ATOM 1391 C CA . SER A 1 179 ? -14.430 15.258 15.250 1.00 96.81 179 SER A CA 1
ATOM 1392 C C . SER A 1 179 ? -14.270 14.530 16.586 1.00 96.81 179 SER A C 1
ATOM 1394 O O . SER A 1 179 ? -14.512 13.325 16.691 1.00 96.81 179 SER A O 1
ATOM 1396 N N . PHE A 1 180 ? -13.991 15.281 17.653 1.00 95.00 180 PHE A N 1
ATOM 1397 C CA . PHE A 1 180 ? -13.954 14.738 19.015 1.00 95.00 180 PHE A CA 1
ATOM 1398 C C . PHE A 1 180 ? -15.238 13.969 19.383 1.00 95.00 180 PHE A C 1
ATOM 1400 O O . PHE A 1 180 ? -15.181 12.904 19.989 1.00 95.00 180 PHE A O 1
ATOM 1407 N N . LYS A 1 181 ? -16.414 14.461 18.960 1.00 96.12 181 LYS A N 1
ATOM 1408 C CA . LYS A 1 181 ? -17.699 13.769 19.174 1.00 96.12 181 LYS A CA 1
ATOM 1409 C C . LYS A 1 181 ? -17.743 12.402 18.486 1.00 96.12 181 LYS A C 1
ATOM 1411 O O . LYS A 1 181 ? -18.270 11.454 19.067 1.00 96.12 181 LYS A O 1
ATOM 1416 N N . GLN A 1 182 ? -17.199 12.291 17.274 1.00 95.94 182 GLN A N 1
ATOM 1417 C CA . GLN A 1 182 ? -17.122 11.018 16.554 1.00 95.94 182 GLN A CA 1
ATOM 1418 C C . GLN A 1 182 ? -16.145 10.059 17.230 1.00 95.94 182 GLN A C 1
ATOM 1420 O O . GLN A 1 182 ? -16.503 8.905 17.429 1.00 95.94 182 GLN A O 1
ATOM 1425 N N . ILE A 1 183 ? -14.977 10.534 17.670 1.00 94.62 183 ILE A N 1
ATOM 1426 C CA . ILE A 1 183 ? -14.008 9.723 18.426 1.00 94.62 183 ILE A CA 1
ATOM 1427 C C . ILE A 1 183 ? -14.648 9.176 19.708 1.00 94.62 183 ILE A C 1
ATOM 1429 O O . ILE A 1 183 ? -14.604 7.973 19.956 1.00 94.62 183 ILE A O 1
ATOM 1433 N N . SER A 1 184 ? -15.338 10.024 20.475 1.00 93.19 184 SER A N 1
ATOM 1434 C CA . SER A 1 184 ? -16.069 9.604 21.678 1.00 93.19 184 SER A CA 1
ATOM 1435 C C . SER A 1 184 ? -17.180 8.596 21.382 1.00 93.19 184 SER A C 1
ATOM 1437 O O . SER A 1 184 ? -17.372 7.643 22.136 1.00 93.19 184 SER A O 1
ATOM 1439 N N . SER A 1 185 ? -17.891 8.765 20.266 1.00 93.69 185 SER A N 1
ATOM 1440 C CA . SER A 1 185 ? -18.935 7.825 19.841 1.00 93.69 185 SER A CA 1
ATOM 1441 C C . SER A 1 185 ? -18.349 6.471 19.432 1.00 93.69 185 SER A C 1
ATOM 1443 O O . SER A 1 185 ? -18.908 5.435 19.782 1.00 93.69 185 SER A O 1
ATOM 1445 N N . LEU A 1 186 ? -17.200 6.466 18.747 1.00 93.38 186 LEU A N 1
ATOM 1446 C CA . LEU A 1 186 ? -16.474 5.252 18.372 1.00 93.38 186 LEU A CA 1
ATOM 1447 C C . LEU A 1 186 ? -15.911 4.517 19.595 1.00 93.38 186 LEU A C 1
ATOM 1449 O O . LEU A 1 186 ? -16.001 3.294 19.654 1.00 93.38 186 LEU A O 1
ATOM 1453 N N . ALA A 1 187 ? -15.401 5.238 20.598 1.00 91.44 187 ALA A N 1
ATOM 1454 C CA . ALA A 1 187 ? -14.972 4.640 21.863 1.00 91.44 187 ALA A CA 1
ATOM 1455 C C . ALA A 1 187 ? -16.145 3.952 22.587 1.00 91.44 187 ALA A C 1
ATOM 1457 O O . ALA A 1 187 ? -16.025 2.808 23.028 1.00 91.44 187 ALA A O 1
ATOM 1458 N N . LEU A 1 188 ? -17.313 4.607 22.641 1.00 90.50 188 LEU A N 1
ATOM 1459 C CA . LEU A 1 188 ? -18.529 4.022 23.215 1.00 90.50 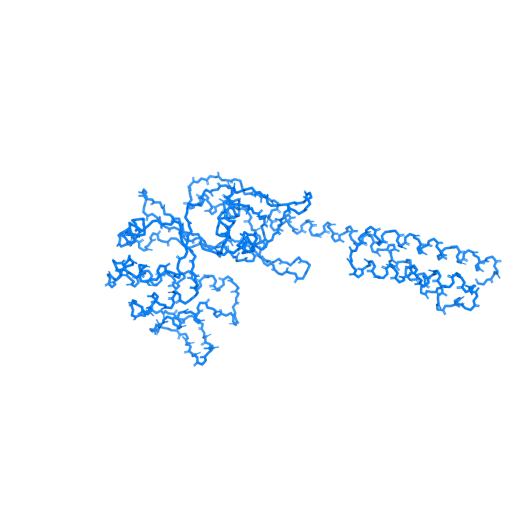188 LEU A CA 1
ATOM 1460 C C . LEU A 1 188 ? -19.031 2.810 22.413 1.00 90.50 188 LEU A C 1
ATOM 1462 O O . LEU A 1 188 ? -19.485 1.828 23.003 1.00 90.50 188 LEU A O 1
ATOM 1466 N N . PHE A 1 189 ? -18.949 2.865 21.083 1.00 92.38 189 PHE A N 1
ATOM 1467 C CA . PHE A 1 189 ? -19.259 1.731 20.217 1.00 92.38 189 PHE A CA 1
ATOM 1468 C C . PHE A 1 189 ? -18.333 0.546 20.521 1.00 92.38 189 PHE A C 1
ATOM 1470 O O . PHE A 1 189 ? -18.812 -0.548 20.808 1.00 92.38 189 PHE A O 1
ATOM 1477 N N . ALA A 1 190 ? -17.019 0.770 20.559 1.00 90.44 190 ALA A N 1
ATOM 1478 C CA . ALA A 1 190 ? -16.029 -0.270 20.823 1.00 90.44 190 ALA A CA 1
ATOM 1479 C C . ALA A 1 190 ? -16.179 -0.890 22.230 1.00 90.44 190 ALA A C 1
ATOM 1481 O O . ALA A 1 190 ? -16.016 -2.102 22.409 1.00 90.44 190 ALA A O 1
ATOM 1482 N N . LEU A 1 191 ? -16.599 -0.095 23.225 1.00 89.19 191 LEU A N 1
ATOM 1483 C CA . LEU A 1 191 ? -16.946 -0.591 24.562 1.00 89.19 191 LEU A CA 1
ATOM 1484 C C . LEU A 1 191 ? -18.097 -1.610 24.525 1.00 89.19 191 LEU A C 1
ATOM 1486 O O . LEU A 1 191 ? -18.107 -2.540 25.330 1.00 89.19 191 LEU A O 1
ATOM 1490 N N . ARG A 1 192 ? -19.040 -1.487 23.585 1.00 88.31 192 ARG A N 1
ATOM 1491 C CA . ARG A 1 192 ? -20.222 -2.365 23.457 1.00 88.31 192 ARG A CA 1
ATOM 1492 C C . ARG A 1 192 ? -20.060 -3.482 22.428 1.00 88.31 192 ARG A C 1
ATOM 1494 O O . ARG A 1 192 ? -20.731 -4.498 22.543 1.00 88.31 192 ARG A O 1
ATOM 1501 N N . MET A 1 193 ? -19.172 -3.301 21.457 1.00 89.50 193 MET A N 1
ATOM 1502 C CA . MET A 1 193 ? -18.893 -4.253 20.380 1.00 89.50 193 MET A CA 1
ATOM 1503 C C . MET A 1 193 ? -18.466 -5.622 20.926 1.00 89.50 193 MET A C 1
ATOM 1505 O O . MET A 1 193 ? -17.678 -5.691 21.867 1.00 89.50 193 MET A O 1
ATOM 1509 N N . ASP A 1 194 ? -18.934 -6.716 20.333 1.00 90.06 194 ASP A N 1
ATOM 1510 C CA . ASP A 1 194 ? -18.371 -8.036 20.619 1.00 90.06 194 ASP A CA 1
ATOM 1511 C C . ASP A 1 194 ? -17.028 -8.194 19.886 1.00 90.06 194 ASP A C 1
ATOM 1513 O O . ASP A 1 194 ? -16.945 -7.993 18.677 1.00 90.06 194 ASP A O 1
ATOM 1517 N N . MET A 1 195 ? -15.968 -8.569 20.607 1.00 89.56 195 MET A N 1
ATOM 1518 C CA . MET A 1 195 ? -14.654 -8.811 20.001 1.00 89.56 195 MET A CA 1
ATOM 1519 C C . MET A 1 195 ? -14.673 -9.998 19.030 1.00 89.56 195 MET A C 1
ATOM 1521 O O . MET A 1 195 ? -13.838 -10.045 18.131 1.00 89.56 195 MET A O 1
ATOM 1525 N N . SER A 1 196 ? -15.626 -10.928 19.166 1.00 89.75 196 SER A N 1
ATOM 1526 C CA . SER A 1 196 ? -15.826 -12.018 18.202 1.00 89.75 196 SER A CA 1
ATOM 1527 C C . SER A 1 196 ? -16.292 -11.518 16.825 1.00 89.75 196 SER A C 1
ATOM 1529 O O . SER A 1 196 ? -16.094 -12.201 15.822 1.00 89.75 196 SER A O 1
ATOM 1531 N N . ALA A 1 197 ? -16.859 -10.306 16.766 1.00 88.50 197 ALA A N 1
ATOM 1532 C CA . ALA A 1 197 ? -17.316 -9.658 15.542 1.00 88.50 197 ALA A CA 1
ATOM 1533 C C . ALA A 1 197 ? -16.214 -8.855 14.823 1.00 88.50 197 ALA A C 1
ATOM 1535 O O . ALA A 1 197 ? -16.500 -8.228 13.802 1.00 88.50 197 ALA A O 1
ATOM 1536 N N . LEU A 1 198 ? -14.978 -8.854 15.345 1.00 93.31 198 LEU A N 1
ATOM 1537 C CA . LEU A 1 198 ? -13.829 -8.211 14.711 1.00 93.31 198 LEU A CA 1
ATOM 1538 C C . LEU A 1 198 ? -13.179 -9.150 13.682 1.00 93.31 198 LEU A C 1
ATOM 1540 O O . LEU A 1 198 ? -12.402 -10.041 14.032 1.00 93.31 198 LEU A O 1
ATOM 1544 N N . GLY A 1 199 ? -13.451 -8.915 12.401 1.00 94.75 199 GLY A N 1
ATOM 1545 C CA . GLY A 1 199 ? -12.779 -9.582 11.290 1.00 94.75 199 GLY A CA 1
ATOM 1546 C C . GLY A 1 199 ? -11.388 -8.999 11.029 1.00 94.75 199 GLY A C 1
ATOM 1547 O O . GLY A 1 199 ? -11.183 -7.784 11.070 1.00 94.75 199 GLY A O 1
ATOM 1548 N N . ARG A 1 200 ? -10.405 -9.858 10.735 1.00 94.94 200 ARG A N 1
ATOM 1549 C CA . ARG A 1 200 ? -9.055 -9.449 10.312 1.00 94.94 200 ARG A CA 1
ATOM 1550 C C . ARG A 1 200 ? -8.754 -10.015 8.939 1.00 94.94 200 ARG A C 1
ATOM 1552 O O . ARG A 1 200 ? -8.771 -11.225 8.742 1.00 94.94 200 ARG A O 1
ATOM 1559 N N . HIS A 1 201 ? -8.394 -9.128 8.024 1.00 95.94 201 HIS A N 1
ATOM 1560 C CA . HIS A 1 201 ? -8.160 -9.448 6.625 1.00 95.94 201 HIS A CA 1
ATOM 1561 C C . HIS A 1 201 ? -6.869 -8.807 6.134 1.00 95.94 201 HIS A C 1
ATOM 1563 O O . HIS A 1 201 ? -6.437 -7.767 6.637 1.00 95.94 201 HIS A O 1
ATOM 1569 N N . THR A 1 202 ? -6.258 -9.401 5.114 1.00 96.12 202 THR A N 1
ATOM 1570 C CA . THR A 1 202 ? -5.116 -8.823 4.397 1.00 96.12 202 THR A CA 1
ATOM 1571 C C . THR A 1 202 ? -5.346 -8.969 2.901 1.00 96.12 202 THR A C 1
ATOM 1573 O O . THR A 1 202 ? -5.726 -10.043 2.436 1.00 96.12 202 THR A O 1
ATOM 1576 N N . VAL A 1 203 ? -5.096 -7.903 2.136 1.00 96.75 203 VAL A N 1
ATOM 1577 C CA . VAL A 1 203 ? -5.206 -7.944 0.673 1.00 96.75 203 VAL A CA 1
ATOM 1578 C C . VAL A 1 203 ? -4.229 -8.977 0.107 1.00 96.75 203 VAL A C 1
ATOM 1580 O O . VAL A 1 203 ? -3.007 -8.849 0.232 1.00 96.75 203 VAL A O 1
ATOM 1583 N N . ALA A 1 204 ? -4.786 -10.007 -0.531 1.00 96.44 204 ALA A N 1
ATOM 1584 C CA . ALA A 1 204 ? -4.027 -11.120 -1.075 1.00 96.44 204 ALA A CA 1
ATOM 1585 C C . ALA A 1 204 ? -3.190 -10.704 -2.293 1.00 96.44 204 ALA A C 1
ATOM 1587 O O . ALA A 1 204 ? -3.635 -9.955 -3.162 1.00 96.44 204 ALA A O 1
ATOM 1588 N N . GLY A 1 205 ? -1.988 -11.264 -2.383 1.00 95.81 205 GLY A N 1
ATOM 1589 C CA . GLY A 1 205 ? -1.055 -10.989 -3.466 1.00 95.81 205 GLY A CA 1
ATOM 1590 C C . GLY A 1 205 ? 0.183 -11.873 -3.398 1.00 95.81 205 GLY A C 1
ATOM 1591 O O . GLY A 1 205 ? 0.195 -12.900 -2.713 1.00 95.81 205 GLY A O 1
ATOM 1592 N N . THR A 1 206 ? 1.217 -11.483 -4.129 1.00 94.81 206 T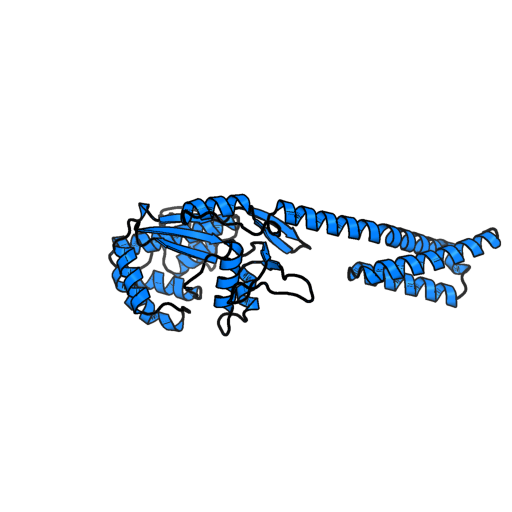HR A N 1
ATOM 1593 C CA . THR A 1 206 ? 2.506 -12.174 -4.170 1.00 94.81 206 THR A CA 1
ATOM 1594 C C . THR A 1 206 ? 3.645 -11.197 -4.447 1.00 94.81 206 THR A C 1
ATOM 1596 O O . THR A 1 206 ? 3.416 -10.051 -4.835 1.00 94.81 206 THR A O 1
ATOM 1599 N N . ALA A 1 207 ? 4.882 -11.646 -4.246 1.00 93.00 207 ALA A N 1
ATOM 1600 C CA . ALA A 1 207 ? 6.057 -10.859 -4.583 1.00 93.00 207 ALA A CA 1
ATOM 1601 C C . ALA A 1 207 ? 6.091 -10.559 -6.092 1.00 93.00 207 ALA A C 1
ATOM 1603 O O . ALA A 1 207 ? 5.872 -11.435 -6.936 1.00 93.00 207 ALA A O 1
ATOM 1604 N N . LEU A 1 208 ? 6.380 -9.304 -6.414 1.00 93.06 208 LEU A N 1
ATOM 1605 C CA . LEU A 1 208 ? 6.505 -8.786 -7.767 1.00 93.06 208 LEU A CA 1
ATOM 1606 C C . LEU A 1 208 ? 7.757 -7.913 -7.822 1.00 93.06 208 LEU A C 1
ATOM 1608 O O . LEU A 1 208 ? 7.959 -7.088 -6.941 1.00 93.06 208 LEU A O 1
ATOM 1612 N N . ASN A 1 209 ? 8.588 -8.082 -8.844 1.00 90.56 209 ASN A N 1
ATOM 1613 C CA . ASN A 1 209 ? 9.745 -7.222 -9.071 1.00 90.56 209 ASN A CA 1
ATOM 1614 C C . ASN A 1 209 ? 9.606 -6.577 -10.446 1.00 90.56 209 ASN A C 1
ATOM 1616 O O . ASN A 1 209 ? 9.407 -7.285 -11.435 1.00 90.56 209 ASN A O 1
ATOM 1620 N N . ILE A 1 210 ? 9.707 -5.254 -10.482 1.00 87.88 210 ILE A N 1
ATOM 1621 C CA . ILE A 1 210 ? 9.690 -4.440 -11.698 1.00 87.88 210 ILE A CA 1
ATOM 1622 C C . ILE A 1 210 ? 10.944 -3.577 -11.622 1.00 87.88 210 ILE A C 1
ATOM 1624 O O . ILE A 1 210 ? 11.108 -2.866 -10.636 1.00 87.88 210 ILE A O 1
ATOM 1628 N N . ASP A 1 211 ? 11.854 -3.731 -12.583 1.00 84.38 211 ASP A N 1
ATOM 1629 C CA . ASP A 1 211 ? 13.087 -2.937 -12.711 1.00 84.38 211 ASP A CA 1
ATOM 1630 C C . ASP A 1 211 ? 13.873 -2.818 -11.394 1.00 84.38 211 ASP A C 1
ATOM 1632 O O . ASP A 1 211 ? 14.188 -1.744 -10.893 1.00 84.38 211 ASP A O 1
ATOM 1636 N N . SER A 1 212 ? 14.133 -3.973 -10.770 1.00 84.38 212 SER A N 1
ATOM 1637 C CA . SER A 1 212 ? 14.814 -4.111 -9.468 1.00 84.38 212 SER A CA 1
ATOM 1638 C C . SER A 1 212 ? 14.093 -3.496 -8.258 1.00 84.38 212 SER A C 1
ATOM 1640 O O . SER A 1 212 ? 14.568 -3.610 -7.126 1.00 84.38 212 SER A O 1
ATOM 1642 N N . ILE A 1 213 ? 12.907 -2.920 -8.444 1.00 87.38 213 ILE A N 1
ATOM 1643 C CA . ILE A 1 213 ? 12.050 -2.446 -7.362 1.00 87.38 213 ILE A CA 1
ATOM 1644 C C . ILE A 1 213 ? 11.088 -3.569 -6.963 1.00 87.38 213 ILE A C 1
ATOM 1646 O O . ILE A 1 213 ? 10.352 -4.123 -7.781 1.00 87.38 213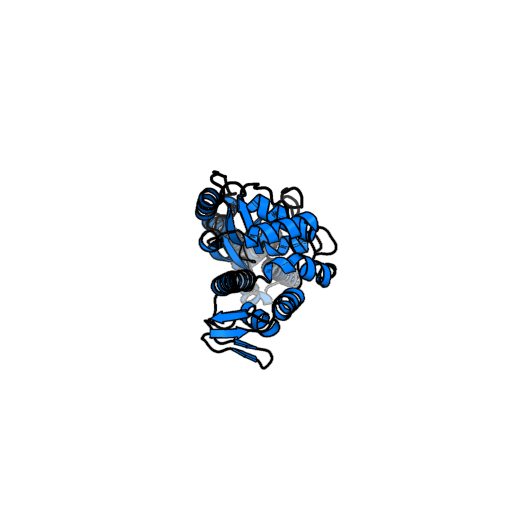 ILE A O 1
ATOM 1650 N N . SER A 1 214 ? 11.075 -3.900 -5.669 1.00 92.00 214 SER A N 1
ATOM 1651 C CA . SER A 1 214 ? 10.157 -4.901 -5.119 1.00 92.00 214 SER A CA 1
ATOM 1652 C C . SER A 1 214 ? 8.799 -4.301 -4.764 1.00 92.00 214 SER A C 1
ATOM 1654 O O . SER A 1 214 ? 8.716 -3.285 -4.063 1.00 92.00 214 SER A O 1
ATOM 1656 N N . TYR A 1 215 ? 7.748 -4.984 -5.201 1.00 95.62 215 TYR A N 1
ATOM 1657 C CA . TYR A 1 215 ? 6.337 -4.694 -5.006 1.00 95.62 215 TYR A CA 1
ATOM 1658 C C . TYR A 1 215 ? 5.580 -5.921 -4.479 1.00 95.62 215 TYR A C 1
ATOM 1660 O O . TYR A 1 215 ? 6.036 -7.065 -4.532 1.00 95.62 215 TYR A O 1
ATOM 1668 N N . TRP A 1 216 ? 4.362 -5.666 -4.016 1.00 96.56 216 TRP A N 1
ATOM 1669 C CA . TRP A 1 216 ? 3.339 -6.667 -3.761 1.00 96.56 216 TRP A CA 1
ATOM 1670 C C . TRP A 1 216 ? 2.318 -6.622 -4.904 1.00 96.56 216 TRP A C 1
ATOM 1672 O O . TRP A 1 216 ? 1.566 -5.659 -5.034 1.00 96.56 216 TRP A O 1
ATOM 1682 N N . GLY A 1 217 ? 2.319 -7.625 -5.778 1.00 97.00 217 GLY A N 1
ATOM 1683 C CA . GLY A 1 217 ? 1.347 -7.719 -6.867 1.00 97.00 217 GLY A CA 1
ATOM 1684 C C . GLY A 1 217 ? 0.048 -8.358 -6.388 1.00 97.00 217 GLY A C 1
ATOM 1685 O O . GLY A 1 217 ? 0.075 -9.322 -5.622 1.00 97.00 217 GLY A O 1
ATOM 1686 N N . LEU A 1 218 ? -1.085 -7.807 -6.810 1.00 98.06 218 LEU A N 1
ATOM 1687 C CA . LEU A 1 218 ? -2.395 -8.094 -6.229 1.00 98.06 218 LEU A CA 1
ATOM 1688 C C . LEU A 1 218 ? -3.141 -9.187 -6.996 1.00 98.06 218 LEU A C 1
ATOM 1690 O O . LEU A 1 218 ? -3.023 -9.280 -8.211 1.00 98.06 218 LEU A O 1
ATOM 1694 N N . TYR A 1 219 ? -3.943 -9.985 -6.288 1.00 98.06 219 TYR A N 1
ATOM 1695 C CA . TYR A 1 219 ? -4.950 -10.852 -6.910 1.00 98.06 219 TYR A CA 1
ATOM 1696 C C . TYR A 1 219 ? -6.306 -10.133 -6.879 1.00 98.06 219 TYR A C 1
ATOM 1698 O O . TYR A 1 219 ? -7.011 -10.201 -5.866 1.00 98.06 219 TYR A O 1
ATOM 1706 N N . THR A 1 220 ? -6.688 -9.437 -7.951 1.00 97.75 220 THR A N 1
ATOM 1707 C CA . THR A 1 220 ? -7.871 -8.549 -7.941 1.00 97.75 220 THR A CA 1
ATOM 1708 C C . THR A 1 220 ? -9.165 -9.330 -7.744 1.00 97.75 220 THR A C 1
ATOM 1710 O O . THR A 1 220 ? -9.985 -8.945 -6.918 1.00 97.75 220 THR A O 1
ATOM 1713 N N . GLY A 1 221 ? -9.294 -10.514 -8.347 1.00 97.50 221 GLY A N 1
ATOM 1714 C CA . GLY A 1 221 ? -10.457 -11.382 -8.128 1.00 97.50 221 GLY A CA 1
ATOM 1715 C C . GLY A 1 221 ? -10.595 -11.895 -6.684 1.00 97.50 221 GLY A C 1
ATOM 1716 O O . GLY A 1 221 ? -11.696 -12.214 -6.236 1.00 97.50 221 GLY A O 1
ATOM 1717 N N . LYS A 1 222 ? -9.498 -11.972 -5.910 1.00 97.81 222 LYS A N 1
ATOM 1718 C CA . LYS A 1 222 ? -9.579 -12.246 -4.460 1.00 97.81 222 LYS A CA 1
ATOM 1719 C C . LYS A 1 222 ? -10.000 -10.999 -3.686 1.00 97.81 222 LYS A C 1
ATOM 1721 O O . LYS A 1 222 ? -10.754 -11.126 -2.727 1.00 97.81 222 LYS A O 1
ATOM 1726 N N . LEU A 1 223 ? -9.539 -9.819 -4.105 1.00 97.88 223 LEU A N 1
ATOM 1727 C CA . LEU A 1 223 ? -9.950 -8.547 -3.518 1.00 97.88 223 LEU A CA 1
ATOM 1728 C C . LEU A 1 223 ? -11.450 -8.289 -3.723 1.00 97.88 223 LEU A C 1
ATOM 1730 O O . LEU A 1 223 ? -12.126 -7.934 -2.769 1.00 97.88 223 LEU A O 1
ATOM 1734 N N . GLU A 1 224 ? -11.997 -8.552 -4.909 1.00 98.00 224 GLU A N 1
ATOM 1735 C CA . GLU A 1 224 ? -13.439 -8.433 -5.181 1.00 98.00 224 GLU A CA 1
ATOM 1736 C C . GLU A 1 224 ? -14.280 -9.351 -4.287 1.00 98.00 224 GLU A C 1
ATOM 1738 O O . GLU A 1 224 ? -15.279 -8.919 -3.710 1.00 98.00 224 GLU A O 1
ATOM 1743 N N . LYS A 1 225 ? -13.857 -10.613 -4.117 1.00 97.69 225 LYS A N 1
ATOM 1744 C CA . LYS A 1 225 ? -14.514 -11.556 -3.195 1.00 97.69 225 LYS A CA 1
ATOM 1745 C C . LYS A 1 225 ? -14.487 -11.049 -1.757 1.00 97.69 225 LYS A C 1
ATOM 1747 O O . LYS A 1 225 ? -15.505 -11.120 -1.079 1.00 97.69 225 LYS A O 1
ATOM 1752 N N . LEU A 1 226 ? -13.348 -10.510 -1.327 1.00 97.06 226 LEU A N 1
ATOM 1753 C CA . LEU A 1 226 ? -13.180 -9.947 0.007 1.00 97.06 226 LEU A CA 1
ATOM 1754 C C . LEU A 1 226 ? -14.048 -8.697 0.218 1.00 97.06 226 LEU A C 1
ATOM 1756 O O . LEU A 1 226 ? -14.659 -8.540 1.268 1.00 97.06 226 LEU A O 1
ATOM 1760 N N . ILE A 1 227 ? -14.162 -7.832 -0.793 1.00 96.88 227 ILE A N 1
ATOM 1761 C CA . ILE A 1 227 ? -15.065 -6.676 -0.754 1.00 96.88 227 ILE A CA 1
ATOM 1762 C C . ILE A 1 227 ? -16.519 -7.144 -0.629 1.00 96.88 227 ILE A C 1
ATOM 1764 O O . ILE A 1 227 ? -17.266 -6.613 0.188 1.00 96.88 227 ILE A O 1
ATOM 1768 N N . LYS A 1 228 ? -16.917 -8.177 -1.376 1.00 96.75 228 LYS A N 1
ATOM 1769 C CA . LYS A 1 228 ? -18.258 -8.759 -1.261 1.00 96.75 228 LYS A CA 1
ATOM 1770 C C . LYS A 1 228 ? -18.531 -9.360 0.114 1.00 96.75 228 LYS A C 1
ATOM 1772 O O . LYS A 1 228 ? -19.647 -9.234 0.607 1.00 96.75 228 LYS A O 1
ATOM 1777 N N . GLU A 1 229 ? -17.536 -9.992 0.722 1.00 94.81 229 GLU A N 1
ATOM 1778 C CA . GLU A 1 229 ? -17.633 -10.550 2.071 1.00 94.81 229 GLU A CA 1
ATOM 1779 C C . GLU A 1 229 ? -17.810 -9.459 3.137 1.00 94.81 229 GLU A C 1
ATOM 1781 O O . GLU A 1 229 ? -18.733 -9.551 3.943 1.00 94.81 229 GLU A O 1
ATOM 1786 N N . ILE A 1 230 ? -16.975 -8.415 3.106 1.00 94.25 230 ILE A N 1
ATOM 1787 C CA . ILE A 1 230 ? -16.971 -7.340 4.113 1.00 94.25 230 ILE A CA 1
ATOM 1788 C C . ILE A 1 230 ? -18.166 -6.395 3.936 1.00 94.25 230 ILE A C 1
ATOM 1790 O O . ILE A 1 230 ? -18.836 -6.035 4.898 1.00 94.25 230 ILE A O 1
ATOM 1794 N N . PHE A 1 231 ? -18.441 -5.971 2.701 1.00 92.94 231 PHE A N 1
ATOM 1795 C CA . PHE A 1 231 ? -19.388 -4.889 2.420 1.00 92.94 231 PHE A CA 1
ATOM 1796 C C . PHE A 1 231 ? -20.730 -5.374 1.855 1.00 92.94 231 PHE A C 1
ATOM 1798 O O . PHE A 1 231 ? -21.634 -4.566 1.658 1.00 92.94 231 PHE A O 1
ATOM 1805 N N . GLY A 1 232 ? -20.874 -6.665 1.537 1.00 93.44 232 GLY A N 1
ATOM 1806 C CA . GLY A 1 232 ? -22.103 -7.220 0.957 1.00 93.44 232 GLY A CA 1
ATOM 1807 C C . GLY A 1 232 ? -22.407 -6.754 -0.474 1.00 93.44 232 GLY A C 1
ATOM 1808 O O . GLY A 1 232 ? -23.478 -7.050 -1.002 1.00 93.44 232 GLY A O 1
ATOM 1809 N N . ILE A 1 233 ? -21.480 -6.043 -1.121 1.00 94.00 233 ILE A N 1
ATOM 1810 C CA . ILE A 1 233 ? -21.644 -5.470 -2.464 1.00 94.00 233 ILE A CA 1
ATOM 1811 C C . ILE A 1 233 ? -20.686 -6.112 -3.464 1.00 94.00 233 ILE A C 1
ATOM 1813 O O . ILE A 1 233 ? -19.612 -6.587 -3.112 1.00 94.00 233 ILE A O 1
ATOM 1817 N N . SER A 1 234 ? -21.061 -6.108 -4.739 1.00 94.75 234 SER A N 1
ATOM 1818 C CA . SER A 1 234 ? -20.147 -6.495 -5.818 1.00 94.75 234 SER A CA 1
ATOM 1819 C C . SER A 1 234 ? -19.577 -5.237 -6.460 1.00 94.75 234 SER A C 1
ATOM 1821 O O . SER A 1 234 ? -20.332 -4.341 -6.831 1.00 94.75 234 SER A O 1
ATOM 1823 N N . VAL A 1 235 ? -18.255 -5.180 -6.578 1.00 94.00 235 VAL A N 1
ATOM 1824 C CA . VAL A 1 235 ? -17.528 -4.103 -7.258 1.00 94.00 235 VAL A CA 1
ATOM 1825 C C . VAL A 1 235 ? -16.704 -4.697 -8.394 1.00 94.00 235 VAL A C 1
ATOM 1827 O O . VAL A 1 235 ? -16.393 -5.886 -8.361 1.00 94.00 235 VAL A O 1
ATOM 1830 N N . SER A 1 236 ? -16.336 -3.865 -9.367 1.00 94.06 236 SER A N 1
ATOM 1831 C CA . SER A 1 236 ? -15.300 -4.199 -10.344 1.00 94.06 236 SER A CA 1
ATOM 1832 C C . SER A 1 236 ? -14.003 -3.552 -9.883 1.00 94.06 236 SER A C 1
ATOM 1834 O O . SER A 1 236 ? -13.914 -2.324 -9.815 1.00 94.06 236 SER A O 1
ATOM 1836 N N . VAL A 1 237 ? -13.007 -4.365 -9.549 1.00 95.62 237 VAL A N 1
ATOM 1837 C CA . VAL A 1 237 ? -11.646 -3.877 -9.314 1.00 95.62 237 VAL A CA 1
ATOM 1838 C C . VAL A 1 237 ? -10.940 -3.790 -10.663 1.00 95.62 237 VAL A C 1
ATOM 1840 O O . VAL A 1 237 ? -11.139 -4.627 -11.540 1.00 95.62 237 VAL A O 1
ATOM 1843 N N . ASP A 1 238 ? -10.119 -2.758 -10.839 1.00 94.31 238 ASP A N 1
ATOM 1844 C CA . ASP A 1 238 ? -9.334 -2.557 -12.053 1.00 94.31 238 ASP A CA 1
ATOM 1845 C C . ASP A 1 238 ? -8.473 -3.794 -12.355 1.00 94.31 238 ASP A C 1
ATOM 1847 O O . ASP A 1 238 ? -7.588 -4.161 -11.580 1.00 94.31 238 ASP A O 1
ATOM 1851 N N . SER A 1 239 ? -8.735 -4.468 -13.473 1.00 94.88 239 SER A N 1
ATOM 1852 C CA . SER A 1 239 ? -8.013 -5.688 -13.824 1.00 94.88 239 SER A CA 1
ATOM 1853 C C . SER A 1 239 ? -6.566 -5.419 -14.239 1.00 94.88 239 SER A C 1
ATOM 1855 O O . SER A 1 239 ? -5.753 -6.336 -14.176 1.00 94.88 239 SER A O 1
ATOM 1857 N N . GLU A 1 240 ? -6.199 -4.197 -14.639 1.00 95.25 240 GLU A N 1
ATOM 1858 C CA . GLU A 1 240 ? -4.832 -3.888 -15.090 1.00 95.25 240 GLU A CA 1
ATOM 1859 C C . GLU A 1 240 ? -3.787 -4.003 -13.974 1.00 95.25 240 GLU A C 1
ATOM 1861 O O . GLU A 1 240 ? -2.604 -4.199 -14.257 1.00 95.25 240 GLU A O 1
ATOM 1866 N N . ILE A 1 241 ? -4.214 -3.898 -12.711 1.00 96.56 241 ILE A N 1
ATOM 1867 C CA . ILE A 1 241 ? -3.350 -4.071 -11.533 1.00 96.56 241 ILE A CA 1
ATOM 1868 C C . ILE A 1 241 ? -3.311 -5.523 -11.029 1.00 96.56 241 ILE A C 1
ATOM 1870 O O . ILE A 1 241 ? -2.610 -5.808 -10.054 1.00 96.56 241 ILE A O 1
ATOM 1874 N N . ASP A 1 242 ? -4.037 -6.449 -11.668 1.00 98.19 242 ASP A N 1
ATOM 1875 C CA . ASP A 1 242 ? -3.919 -7.873 -11.354 1.00 98.19 242 ASP A CA 1
ATOM 1876 C C . ASP A 1 242 ? -2.528 -8.390 -11.717 1.00 98.19 242 ASP A C 1
ATOM 1878 O O . ASP A 1 242 ? -1.988 -8.091 -12.783 1.00 98.19 242 ASP A O 1
ATOM 1882 N N . ILE A 1 243 ? -1.949 -9.198 -10.831 1.00 96.75 243 ILE A N 1
ATOM 1883 C CA . ILE A 1 243 ? -0.598 -9.732 -10.976 1.00 96.75 243 ILE A CA 1
ATOM 1884 C C . ILE A 1 243 ? -0.372 -10.422 -12.324 1.00 96.75 243 ILE A C 1
ATOM 1886 O O . ILE A 1 243 ? 0.719 -10.285 -12.878 1.00 96.75 243 ILE A O 1
ATOM 1890 N N . SER A 1 244 ? -1.361 -11.140 -12.863 1.00 95.88 244 SER A N 1
ATOM 1891 C CA . SER A 1 244 ? -1.210 -11.805 -14.158 1.00 95.88 244 SER A CA 1
ATOM 1892 C C . SER A 1 244 ? -1.083 -10.785 -15.287 1.00 95.88 244 SER A C 1
ATOM 1894 O O . SER A 1 244 ? -0.155 -10.879 -16.086 1.00 95.88 244 SER A O 1
ATOM 1896 N N . ASN A 1 245 ? -1.930 -9.753 -15.295 1.00 96.38 245 ASN A N 1
ATOM 1897 C CA . ASN A 1 245 ? -1.888 -8.696 -16.309 1.00 96.38 245 ASN A CA 1
ATOM 1898 C C . ASN A 1 245 ? -0.624 -7.834 -16.188 1.00 96.38 245 ASN A C 1
ATOM 1900 O O . ASN A 1 245 ? -0.007 -7.487 -17.196 1.00 96.38 245 ASN A O 1
ATOM 1904 N N . VAL A 1 246 ? -0.185 -7.537 -14.962 1.00 95.38 246 VAL A N 1
ATOM 1905 C CA . VAL A 1 246 ? 1.068 -6.811 -14.720 1.00 95.38 246 VAL A CA 1
ATOM 1906 C C . VAL A 1 246 ? 2.270 -7.613 -15.224 1.00 95.38 246 VAL A C 1
ATOM 1908 O O . VAL A 1 246 ? 3.125 -7.054 -15.907 1.00 95.38 246 VAL A O 1
ATOM 1911 N N . ARG A 1 247 ? 2.330 -8.925 -14.958 1.00 91.88 247 ARG A N 1
ATOM 1912 C CA . ARG A 1 247 ? 3.404 -9.792 -15.474 1.00 91.88 247 ARG A CA 1
ATOM 1913 C C . ARG A 1 247 ? 3.412 -9.848 -16.995 1.00 91.88 247 ARG A C 1
ATOM 1915 O O . ARG A 1 247 ? 4.470 -9.646 -17.578 1.00 91.88 247 ARG A O 1
ATOM 1922 N N . SER A 1 248 ? 2.253 -10.018 -17.629 1.00 91.94 248 SER A N 1
ATOM 1923 C CA . SER A 1 248 ? 2.157 -10.013 -19.092 1.00 91.94 248 SER A CA 1
ATOM 1924 C C . SER A 1 248 ? 2.622 -8.688 -19.704 1.00 91.94 248 SER A C 1
ATOM 1926 O O . SER A 1 248 ? 3.317 -8.698 -20.715 1.00 91.94 248 SER A O 1
ATOM 1928 N N . ARG A 1 249 ? 2.320 -7.541 -19.076 1.00 91.81 249 ARG A N 1
ATOM 1929 C CA . ARG A 1 249 ? 2.837 -6.230 -19.512 1.00 91.81 249 ARG A CA 1
ATOM 1930 C C . ARG A 1 249 ? 4.358 -6.129 -19.389 1.00 91.81 249 ARG A C 1
ATOM 1932 O O . ARG A 1 249 ? 5.007 -5.619 -20.299 1.00 91.81 249 ARG A O 1
ATOM 1939 N N . ILE A 1 250 ? 4.927 -6.616 -18.286 1.00 87.12 250 ILE A N 1
ATOM 1940 C CA . ILE A 1 250 ? 6.383 -6.633 -18.074 1.00 87.12 250 ILE A CA 1
ATOM 1941 C C . ILE A 1 250 ? 7.060 -7.531 -19.112 1.00 87.12 250 ILE A C 1
ATOM 1943 O O . ILE A 1 250 ? 8.052 -7.131 -19.712 1.00 87.12 250 ILE A O 1
ATOM 1947 N N . GLU A 1 251 ? 6.522 -8.726 -19.349 1.00 84.69 251 GLU A N 1
ATOM 1948 C CA . GLU A 1 251 ? 7.033 -9.667 -20.350 1.00 84.69 251 GLU A CA 1
ATOM 1949 C C . GLU A 1 251 ? 6.960 -9.084 -21.763 1.00 84.69 251 GLU A C 1
ATOM 1951 O O . GLU A 1 251 ? 7.946 -9.148 -22.490 1.00 84.69 251 GLU A O 1
ATOM 1956 N N . ALA A 1 252 ? 5.846 -8.443 -22.127 1.00 86.75 252 ALA A N 1
ATOM 1957 C CA . ALA A 1 252 ? 5.710 -7.759 -23.409 1.00 86.75 252 ALA A CA 1
ATOM 1958 C C . ALA A 1 252 ? 6.726 -6.614 -23.559 1.00 86.75 252 ALA A C 1
ATOM 1960 O O . ALA A 1 252 ? 7.397 -6.525 -24.584 1.00 86.75 252 ALA A O 1
ATOM 1961 N N . SER A 1 253 ? 6.897 -5.781 -22.526 1.00 83.19 253 SER A N 1
ATOM 1962 C CA . SER A 1 253 ? 7.890 -4.696 -22.530 1.00 83.19 253 SER A CA 1
ATOM 1963 C C . SER A 1 253 ? 9.318 -5.232 -22.685 1.00 83.19 253 SER A C 1
ATOM 1965 O O . SER A 1 253 ? 10.091 -4.716 -23.490 1.00 83.19 253 SER A O 1
ATOM 1967 N N . ARG A 1 254 ? 9.654 -6.323 -21.982 1.00 79.62 254 ARG A N 1
ATOM 1968 C CA . ARG A 1 254 ? 10.953 -7.002 -22.103 1.00 79.62 254 ARG A CA 1
ATOM 1969 C C . ARG A 1 254 ? 11.161 -7.636 -23.471 1.00 79.62 254 ARG A C 1
ATOM 1971 O O . ARG A 1 254 ? 12.273 -7.588 -23.976 1.00 79.62 254 ARG A O 1
ATOM 1978 N N . ALA A 1 255 ? 10.127 -8.224 -24.068 1.00 80.38 255 ALA A N 1
ATOM 1979 C CA . ALA A 1 255 ? 10.217 -8.816 -25.399 1.00 80.38 255 ALA A CA 1
ATOM 1980 C C . ALA A 1 255 ? 10.488 -7.749 -26.470 1.00 80.38 255 ALA A C 1
ATOM 1982 O O . ALA A 1 255 ? 11.345 -7.956 -27.325 1.00 80.38 255 ALA A O 1
ATOM 1983 N N . VAL A 1 256 ? 9.819 -6.593 -26.378 1.00 80.94 256 VAL A N 1
ATOM 1984 C CA . VAL A 1 256 ? 10.086 -5.437 -27.248 1.00 80.94 256 VAL A CA 1
ATOM 1985 C C . VAL A 1 256 ? 11.522 -4.947 -27.061 1.00 80.94 256 VAL A C 1
ATOM 1987 O O . VAL A 1 256 ? 12.245 -4.806 -28.044 1.00 80.94 256 VAL A O 1
ATOM 1990 N N . LEU A 1 257 ? 11.972 -4.772 -25.814 1.00 76.06 257 LEU A N 1
ATOM 1991 C CA . LEU A 1 257 ? 13.348 -4.356 -25.530 1.00 76.06 257 LEU A CA 1
ATOM 1992 C C . LEU A 1 257 ? 14.375 -5.369 -26.065 1.00 76.06 257 LEU A C 1
ATOM 1994 O O . LEU A 1 257 ? 15.348 -4.986 -26.701 1.00 76.06 257 LEU A O 1
ATOM 1998 N N . ALA A 1 258 ? 14.147 -6.669 -25.870 1.00 75.88 258 ALA A N 1
ATOM 1999 C CA . ALA A 1 258 ? 15.025 -7.718 -26.384 1.00 75.88 258 ALA A CA 1
ATOM 2000 C C . ALA A 1 258 ? 15.085 -7.726 -27.921 1.00 75.88 258 ALA A C 1
ATOM 2002 O O . ALA A 1 258 ? 16.150 -7.951 -28.495 1.00 75.88 258 ALA A O 1
ATOM 2003 N N . GLN A 1 259 ? 13.963 -7.445 -28.592 1.00 77.75 259 GLN A N 1
ATOM 2004 C CA . GLN A 1 259 ? 13.921 -7.301 -30.046 1.00 77.75 259 GLN A CA 1
ATOM 2005 C C . GLN A 1 259 ? 14.749 -6.098 -30.528 1.00 77.75 259 GLN A C 1
ATOM 2007 O O . GLN A 1 259 ? 15.398 -6.206 -31.565 1.00 77.75 259 GLN A O 1
ATOM 2012 N N . GLN A 1 260 ? 14.763 -4.993 -29.777 1.00 73.38 260 GLN A N 1
ATOM 2013 C CA . GLN A 1 260 ? 15.563 -3.797 -30.082 1.00 73.38 260 GLN A CA 1
ATOM 2014 C C . GLN A 1 260 ? 17.057 -3.988 -29.776 1.00 73.38 260 GLN A C 1
ATOM 2016 O O . GLN A 1 260 ? 17.919 -3.551 -30.537 1.00 73.38 260 GLN A O 1
ATOM 2021 N N . LEU A 1 261 ? 17.386 -4.707 -28.700 1.00 82.81 261 LEU A N 1
ATOM 2022 C CA . LEU A 1 261 ? 18.775 -4.972 -28.315 1.00 82.81 261 LEU A CA 1
ATOM 2023 C C . LEU A 1 261 ? 19.492 -5.945 -29.263 1.00 82.81 261 LEU A C 1
ATOM 2025 O O . LEU A 1 261 ? 20.714 -5.901 -29.352 1.00 82.81 261 LEU A O 1
ATOM 2029 N N . GLY A 1 262 ? 18.771 -6.799 -29.998 1.00 86.56 262 GLY A N 1
ATOM 2030 C CA . GLY A 1 262 ? 19.371 -7.729 -30.966 1.00 86.56 262 GLY A CA 1
ATOM 2031 C C . GLY A 1 262 ? 20.173 -7.028 -32.078 1.00 86.56 262 GLY A C 1
ATOM 2032 O O . GLY A 1 262 ? 21.367 -7.294 -32.223 1.00 86.56 262 GLY A O 1
ATOM 2033 N N . PRO A 1 263 ? 19.561 -6.117 -32.859 1.00 89.00 263 PRO A N 1
ATOM 2034 C CA . PRO A 1 263 ? 20.271 -5.300 -33.843 1.00 89.00 263 PRO A CA 1
ATOM 2035 C C . PRO A 1 263 ? 21.418 -4.482 -33.243 1.00 89.00 263 PRO A C 1
ATOM 2037 O O . PRO A 1 263 ? 22.493 -4.429 -33.836 1.00 89.00 263 PRO A O 1
ATOM 2040 N N . ALA A 1 264 ? 21.214 -3.894 -32.059 1.00 90.25 264 ALA A N 1
ATOM 2041 C CA . ALA A 1 264 ? 22.246 -3.130 -31.364 1.00 90.25 264 ALA A CA 1
ATOM 2042 C C . ALA A 1 264 ? 23.466 -3.996 -31.009 1.00 90.25 264 ALA A C 1
ATOM 2044 O O . ALA A 1 264 ? 24.595 -3.621 -31.322 1.00 90.25 264 ALA A O 1
ATOM 2045 N N . ALA A 1 265 ? 23.246 -5.186 -30.441 1.00 89.75 265 ALA A N 1
ATOM 2046 C CA . ALA A 1 265 ? 24.307 -6.137 -30.118 1.00 89.75 265 ALA A CA 1
ATOM 2047 C C . ALA A 1 265 ? 25.081 -6.575 -31.371 1.00 89.75 265 ALA A C 1
ATOM 2049 O O . ALA A 1 265 ? 26.310 -6.548 -31.371 1.00 89.75 265 ALA A O 1
ATOM 2050 N N . ASN A 1 266 ? 24.377 -6.890 -32.464 1.00 92.31 266 ASN A N 1
ATOM 2051 C CA . ASN A 1 266 ? 25.010 -7.253 -33.735 1.00 92.31 266 ASN A CA 1
ATOM 2052 C C . ASN A 1 266 ? 25.860 -6.105 -34.309 1.00 92.31 266 ASN A C 1
ATOM 2054 O O . ASN A 1 266 ? 26.951 -6.338 -34.829 1.00 92.31 266 ASN A O 1
ATOM 2058 N N . ALA A 1 267 ? 25.369 -4.864 -34.237 1.00 93.88 267 ALA A N 1
ATOM 2059 C CA . ALA A 1 267 ? 26.099 -3.694 -34.717 1.00 93.88 267 ALA A CA 1
ATOM 2060 C C . ALA A 1 267 ? 27.362 -3.427 -33.880 1.00 93.88 267 ALA A C 1
ATOM 2062 O O . ALA A 1 267 ? 28.421 -3.142 -34.443 1.00 93.88 267 ALA A O 1
ATOM 2063 N N . LEU A 1 268 ? 27.274 -3.575 -32.552 1.00 95.50 268 LEU A N 1
ATOM 2064 C CA . LEU A 1 268 ? 28.423 -3.475 -31.647 1.00 95.50 268 LEU A CA 1
ATOM 2065 C C . LEU A 1 268 ? 29.463 -4.563 -31.932 1.00 95.50 268 LEU A C 1
ATOM 2067 O O . LEU A 1 268 ? 30.643 -4.243 -32.063 1.00 95.50 268 LEU A O 1
ATOM 2071 N N . GLU A 1 269 ? 29.038 -5.815 -32.117 1.00 94.75 269 GLU A N 1
ATOM 2072 C CA . GLU A 1 269 ? 29.937 -6.928 -32.447 1.00 94.75 269 GLU A CA 1
ATOM 2073 C C . GLU A 1 269 ? 30.677 -6.682 -33.775 1.00 94.75 269 GLU A C 1
ATOM 2075 O O . GLU A 1 269 ? 31.899 -6.842 -33.854 1.00 94.75 269 GLU A O 1
ATOM 2080 N N . LYS A 1 270 ? 29.970 -6.210 -34.815 1.00 95.12 270 LYS A N 1
ATOM 2081 C CA . LYS A 1 270 ? 30.592 -5.811 -36.092 1.00 95.12 270 LYS A CA 1
ATOM 2082 C C . LYS A 1 270 ? 31.613 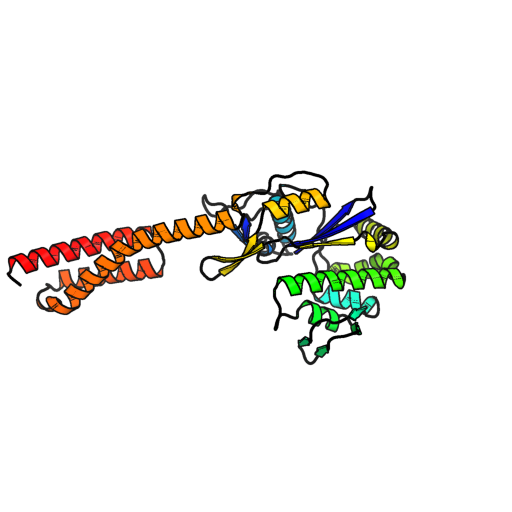-4.689 -35.899 1.00 95.12 270 LYS A C 1
ATOM 2084 O O . LYS A 1 270 ? 32.718 -4.769 -36.440 1.00 95.12 270 LYS A O 1
ATOM 2089 N N . ALA A 1 271 ? 31.266 -3.654 -35.135 1.00 96.25 271 ALA A N 1
ATOM 2090 C CA . ALA A 1 271 ? 32.159 -2.531 -34.869 1.00 96.25 271 ALA A CA 1
ATOM 2091 C C . ALA A 1 271 ? 33.422 -2.978 -34.115 1.00 96.25 271 ALA A C 1
ATOM 2093 O O . ALA A 1 271 ? 34.530 -2.581 -34.475 1.00 96.25 271 ALA A O 1
ATOM 2094 N N . GLU A 1 272 ? 33.285 -3.843 -33.109 1.00 95.56 272 GLU A N 1
ATOM 2095 C CA . GLU A 1 272 ? 34.411 -4.416 -32.364 1.00 95.56 272 GLU A CA 1
ATOM 2096 C C . GLU A 1 272 ? 35.305 -5.297 -33.237 1.00 95.56 272 GLU A C 1
ATOM 2098 O O . GLU A 1 272 ? 36.536 -5.219 -33.155 1.00 95.56 272 GLU A O 1
ATOM 2103 N N . LEU A 1 273 ? 34.718 -6.094 -34.132 1.00 94.00 273 LEU A N 1
ATOM 2104 C CA . LEU A 1 273 ? 35.471 -6.879 -35.105 1.00 94.00 273 LEU A CA 1
ATOM 2105 C C . LEU A 1 273 ? 36.298 -5.974 -36.034 1.00 94.00 273 LEU A C 1
ATOM 2107 O O . LEU A 1 273 ? 37.486 -6.225 -36.252 1.00 94.00 273 LEU A O 1
ATOM 2111 N N . ILE A 1 274 ? 35.698 -4.894 -36.540 1.00 94.25 274 ILE A N 1
ATOM 2112 C CA . ILE A 1 274 ? 36.378 -3.903 -37.384 1.00 94.25 274 ILE A CA 1
ATOM 2113 C C . ILE A 1 274 ? 37.528 -3.233 -36.622 1.00 94.25 274 ILE A C 1
ATOM 2115 O O . ILE A 1 274 ? 38.656 -3.176 -37.118 1.00 94.25 274 ILE A O 1
ATOM 2119 N N . LEU A 1 275 ? 37.273 -2.768 -35.398 1.00 94.62 275 LEU A N 1
ATOM 2120 C CA . LEU A 1 275 ? 38.267 -2.097 -34.557 1.00 94.62 275 LEU A CA 1
ATOM 2121 C C . LEU A 1 275 ? 39.400 -3.024 -34.100 1.00 94.62 275 LEU A C 1
ATOM 2123 O O . LEU A 1 275 ? 40.511 -2.553 -33.859 1.00 94.62 275 LEU A O 1
ATOM 2127 N N . SER A 1 276 ? 39.145 -4.324 -33.969 1.00 93.88 276 SER A N 1
ATOM 2128 C CA . SER A 1 276 ? 40.163 -5.292 -33.551 1.00 93.88 276 SER A CA 1
ATOM 2129 C C . SER A 1 276 ? 41.029 -5.778 -34.712 1.00 93.88 276 SER A C 1
ATOM 2131 O O . SER A 1 276 ? 42.243 -5.890 -34.548 1.00 93.88 276 SER A O 1
ATOM 2133 N N . LYS A 1 277 ? 40.441 -6.045 -35.884 1.00 91.88 277 LYS A N 1
ATOM 2134 C CA . LYS A 1 277 ? 41.157 -6.651 -37.020 1.00 91.88 277 LYS A CA 1
ATOM 2135 C C . LYS A 1 277 ? 41.599 -5.662 -38.092 1.00 91.88 277 LYS A C 1
ATOM 2137 O O . LYS A 1 277 ? 42.661 -5.841 -38.678 1.00 91.88 277 LYS A O 1
ATOM 2142 N N . TYR A 1 278 ? 40.809 -4.622 -38.343 1.00 90.12 278 TYR A N 1
ATOM 2143 C CA . TYR A 1 278 ? 40.955 -3.775 -39.532 1.00 90.12 278 TYR A CA 1
ATOM 2144 C C . TYR A 1 278 ? 41.303 -2.318 -39.213 1.00 90.12 278 TYR A C 1
ATOM 2146 O O . TYR A 1 278 ? 41.422 -1.499 -40.118 1.00 90.12 278 TYR A O 1
ATOM 2154 N N . LYS A 1 279 ? 41.538 -1.978 -37.942 1.00 90.06 279 LYS A N 1
ATOM 2155 C CA . LYS A 1 279 ? 41.824 -0.605 -37.494 1.00 90.06 279 LYS A CA 1
ATOM 2156 C C . LYS A 1 279 ? 42.940 0.103 -38.267 1.00 90.06 279 LYS A C 1
ATOM 2158 O O . LYS A 1 279 ? 42.804 1.287 -38.548 1.00 90.06 279 LYS A O 1
ATOM 2163 N N . SER A 1 280 ? 44.023 -0.595 -38.618 1.00 89.19 280 SER A N 1
ATOM 2164 C CA . SER A 1 280 ? 45.151 -0.020 -39.373 1.00 89.19 280 SER A CA 1
ATOM 2165 C C . SER A 1 280 ? 44.811 0.348 -40.820 1.00 89.19 280 SER A C 1
ATOM 2167 O O . SER A 1 280 ? 45.571 1.072 -41.454 1.00 89.19 280 SER A O 1
ATOM 2169 N N . TRP A 1 281 ? 43.696 -0.163 -41.341 1.00 85.75 281 TRP A N 1
ATOM 2170 C CA . TRP A 1 281 ? 43.230 0.046 -42.711 1.00 85.75 281 TRP A CA 1
ATOM 2171 C C . TRP A 1 281 ? 42.203 1.178 -42.815 1.00 85.75 281 TRP A C 1
ATOM 2173 O O . TRP A 1 281 ? 41.809 1.559 -43.916 1.00 85.75 281 TRP A O 1
ATOM 2183 N N . LEU A 1 282 ? 41.758 1.726 -41.681 1.00 88.50 282 LEU A N 1
ATOM 2184 C CA . LEU A 1 282 ? 40.774 2.801 -41.636 1.00 88.50 282 LEU A CA 1
ATOM 2185 C C . LEU A 1 282 ? 41.454 4.169 -41.669 1.00 88.50 282 LEU A C 1
ATOM 2187 O O . LEU A 1 282 ? 42.428 4.416 -40.960 1.00 88.50 282 LEU A O 1
ATOM 2191 N N . GLY A 1 283 ? 40.885 5.093 -42.446 1.00 91.56 283 GLY A N 1
ATOM 2192 C CA . GLY A 1 283 ? 41.237 6.507 -42.353 1.00 91.56 283 GLY A CA 1
ATOM 2193 C C . GLY A 1 283 ? 40.814 7.097 -41.003 1.00 91.56 283 GLY A C 1
ATOM 2194 O O . GLY A 1 283 ? 39.805 6.688 -40.428 1.00 91.56 283 GLY A O 1
ATOM 2195 N N . GLU A 1 284 ? 41.556 8.095 -40.521 1.00 93.12 284 GLU A N 1
ATOM 2196 C CA . GLU A 1 284 ? 41.352 8.713 -39.201 1.00 93.12 284 GLU A CA 1
ATOM 2197 C C . GLU A 1 284 ? 39.914 9.222 -38.991 1.00 93.12 284 GLU A C 1
ATOM 2199 O O . GLU A 1 284 ? 39.317 8.985 -37.942 1.00 93.12 284 GLU A O 1
ATOM 2204 N N . SER A 1 285 ? 39.317 9.840 -40.017 1.00 93.69 285 SER A N 1
ATOM 2205 C CA . SER A 1 285 ? 37.925 10.310 -39.974 1.00 93.69 285 SER A CA 1
ATOM 2206 C C . SER A 1 285 ? 36.933 9.170 -39.722 1.00 93.69 285 SER A C 1
ATOM 2208 O O . SER A 1 285 ? 36.089 9.276 -38.839 1.00 93.69 285 SER A O 1
ATOM 2210 N N . THR A 1 286 ? 37.049 8.069 -40.469 1.00 93.62 286 THR A N 1
ATOM 2211 C CA . THR A 1 286 ? 36.150 6.908 -40.362 1.00 93.62 286 THR A CA 1
ATOM 2212 C C . THR A 1 286 ? 36.336 6.177 -39.037 1.00 93.62 286 THR A C 1
ATOM 2214 O O . THR A 1 286 ? 35.365 5.727 -38.437 1.00 93.62 286 THR A O 1
ATOM 2217 N N . LEU A 1 287 ? 37.577 6.082 -38.551 1.00 94.31 287 LEU A N 1
ATOM 2218 C CA . LEU A 1 287 ? 37.875 5.488 -37.251 1.00 94.31 287 LEU A CA 1
ATOM 2219 C C . LEU A 1 287 ? 37.226 6.282 -36.106 1.00 94.31 287 LEU A C 1
ATOM 2221 O O . LEU A 1 287 ? 36.606 5.689 -35.224 1.00 94.31 287 LEU A O 1
ATOM 2225 N N . ASN A 1 288 ? 37.347 7.612 -36.127 1.00 95.88 288 ASN A N 1
ATOM 2226 C CA . ASN A 1 288 ? 36.763 8.476 -35.100 1.00 95.88 288 ASN A CA 1
ATOM 2227 C C . ASN A 1 288 ? 35.230 8.430 -35.117 1.00 95.88 288 ASN A C 1
ATOM 2229 O O . ASN A 1 288 ? 34.607 8.369 -34.057 1.00 95.88 288 ASN A O 1
ATOM 2233 N N . GLU A 1 289 ? 34.630 8.411 -36.306 1.00 96.62 289 GLU A N 1
ATOM 2234 C CA . GLU A 1 289 ? 33.183 8.277 -36.482 1.00 96.62 289 GLU A CA 1
ATOM 2235 C C . GLU A 1 289 ? 32.670 6.934 -35.937 1.00 96.62 289 GLU A C 1
ATOM 2237 O O . GLU A 1 289 ? 31.739 6.914 -35.132 1.00 96.62 289 GLU A O 1
ATOM 2242 N N . LEU A 1 290 ? 33.342 5.824 -36.270 1.00 96.50 290 LEU A N 1
ATOM 2243 C CA . LEU A 1 290 ? 32.996 4.487 -35.777 1.00 96.50 290 LEU A CA 1
ATOM 2244 C C . LEU A 1 290 ? 33.042 4.406 -34.245 1.00 96.50 290 LEU A C 1
ATOM 2246 O O . LEU A 1 290 ? 32.108 3.900 -33.625 1.00 96.50 290 LEU A O 1
ATOM 2250 N N . ILE A 1 291 ? 34.105 4.931 -33.628 1.00 96.81 291 ILE A N 1
ATOM 2251 C CA . ILE A 1 291 ? 34.248 4.966 -32.164 1.00 96.81 291 ILE A CA 1
ATOM 2252 C C . ILE A 1 291 ? 33.160 5.843 -31.533 1.00 96.81 291 ILE A C 1
ATOM 2254 O O . ILE A 1 291 ? 32.604 5.482 -30.497 1.00 96.81 291 ILE A O 1
ATOM 2258 N N . SER A 1 292 ? 32.848 6.986 -32.147 1.00 97.62 292 SER A N 1
ATOM 2259 C CA . SER A 1 292 ? 31.842 7.913 -31.633 1.00 97.62 292 SER A CA 1
ATOM 2260 C C . SER A 1 292 ? 30.440 7.304 -31.643 1.00 97.62 292 SER A C 1
ATOM 2262 O O . SER A 1 292 ? 29.764 7.350 -30.616 1.00 97.62 292 SER A O 1
ATOM 2264 N N . ILE A 1 293 ? 30.012 6.706 -32.758 1.00 96.94 293 ILE A N 1
ATOM 2265 C CA . ILE A 1 293 ? 28.682 6.090 -32.867 1.00 96.94 293 ILE A CA 1
ATOM 2266 C C . ILE A 1 293 ? 28.589 4.860 -31.961 1.00 96.94 293 ILE A C 1
ATOM 2268 O O . ILE A 1 293 ? 27.592 4.711 -31.257 1.00 96.94 293 ILE A O 1
ATOM 2272 N N . LYS A 1 294 ? 29.644 4.027 -31.902 1.00 97.50 294 LYS A N 1
ATOM 2273 C CA . LYS A 1 294 ? 29.715 2.890 -30.968 1.00 97.50 294 LYS A CA 1
ATOM 2274 C C . LYS A 1 294 ? 29.459 3.345 -29.531 1.00 97.50 294 LYS A C 1
ATOM 2276 O O . LYS A 1 294 ? 28.585 2.796 -28.873 1.00 97.50 294 LYS A O 1
ATOM 2281 N N . ARG A 1 295 ? 30.169 4.382 -29.075 1.00 97.31 295 ARG A N 1
ATOM 2282 C CA . ARG A 1 295 ? 30.012 4.911 -27.716 1.00 97.31 295 ARG A CA 1
ATOM 2283 C C . ARG A 1 295 ? 28.607 5.458 -27.464 1.00 97.31 295 ARG A C 1
ATOM 2285 O O . ARG A 1 295 ? 28.029 5.165 -26.432 1.00 97.31 295 ARG A O 1
ATOM 2292 N N . ARG A 1 296 ? 28.035 6.205 -28.414 1.00 97.50 296 ARG A N 1
ATOM 2293 C CA . ARG A 1 296 ? 26.661 6.728 -28.295 1.00 97.50 296 ARG A CA 1
ATOM 2294 C C . ARG A 1 296 ? 25.624 5.610 -28.186 1.00 97.50 296 ARG A C 1
ATOM 2296 O O . ARG A 1 296 ? 24.644 5.776 -27.471 1.00 97.50 296 ARG A O 1
ATOM 2303 N N . LEU A 1 297 ? 25.833 4.492 -28.885 1.00 95.06 297 LEU A N 1
ATOM 2304 C CA . LEU A 1 297 ? 24.981 3.312 -28.761 1.00 95.06 297 LEU A CA 1
ATOM 2305 C C . LEU A 1 297 ? 25.139 2.638 -27.392 1.00 95.06 297 LEU A C 1
ATOM 2307 O O . LEU A 1 297 ? 24.137 2.265 -26.798 1.00 95.06 297 LEU A O 1
ATOM 2311 N N . GLU A 1 298 ? 26.365 2.505 -26.882 1.00 94.00 298 GLU A N 1
ATOM 2312 C CA . GLU A 1 298 ? 26.619 1.971 -25.534 1.00 94.00 298 GLU A CA 1
ATOM 2313 C C . GLU A 1 298 ? 25.963 2.837 -24.451 1.00 94.00 298 GLU A C 1
ATOM 2315 O O . GLU A 1 298 ? 25.235 2.300 -23.619 1.00 94.00 298 GLU A O 1
ATOM 2320 N N . ASP A 1 299 ? 26.134 4.160 -24.528 1.00 93.88 299 ASP A N 1
ATOM 2321 C CA . ASP A 1 299 ? 25.500 5.123 -23.620 1.00 93.88 299 ASP A CA 1
ATOM 2322 C C . ASP A 1 299 ? 23.959 5.012 -23.706 1.00 93.88 299 ASP A C 1
ATOM 2324 O O . ASP A 1 299 ? 23.278 4.939 -22.689 1.00 93.88 299 ASP A O 1
ATOM 2328 N N . ALA A 1 300 ? 23.388 4.898 -24.914 1.00 90.38 300 ALA A N 1
ATOM 2329 C CA . ALA A 1 300 ? 21.941 4.735 -25.097 1.00 90.38 300 ALA A CA 1
ATOM 2330 C C . ALA A 1 300 ? 21.393 3.409 -24.535 1.00 90.38 300 ALA A C 1
ATOM 2332 O O . ALA A 1 300 ? 20.253 3.367 -24.072 1.00 90.38 300 ALA A O 1
ATOM 2333 N N . ILE A 1 301 ? 22.182 2.327 -24.580 1.00 86.94 301 ILE A N 1
ATOM 2334 C CA . ILE A 1 301 ? 21.832 1.044 -23.952 1.00 86.94 301 ILE A CA 1
ATOM 2335 C C . ILE A 1 301 ? 21.877 1.170 -22.427 1.00 86.94 301 ILE A C 1
ATOM 2337 O O . ILE A 1 301 ? 20.980 0.654 -21.763 1.00 86.94 301 ILE A O 1
ATOM 2341 N N . GLU A 1 302 ? 22.894 1.841 -21.879 1.00 85.94 302 GLU A N 1
ATOM 2342 C CA . GLU A 1 302 ? 23.021 2.087 -20.436 1.00 85.94 302 GLU A CA 1
ATOM 2343 C C . GLU A 1 302 ? 21.865 2.945 -19.901 1.00 85.94 302 GLU A C 1
ATOM 2345 O O . GLU A 1 302 ? 21.310 2.640 -18.846 1.00 85.94 302 GLU A O 1
ATOM 2350 N N . ASP A 1 303 ? 21.451 3.954 -20.667 1.00 83.62 303 ASP A N 1
ATOM 2351 C CA . ASP A 1 303 ? 20.336 4.847 -20.335 1.00 83.62 303 ASP A CA 1
ATOM 2352 C C . ASP A 1 303 ? 18.944 4.236 -20.620 1.00 83.62 303 ASP A C 1
ATOM 2354 O O . ASP A 1 303 ? 17.923 4.857 -20.321 1.00 83.62 303 ASP A O 1
ATOM 2358 N N . GLU A 1 304 ? 18.878 3.034 -21.208 1.00 79.94 304 GLU A N 1
ATOM 2359 C CA . GLU A 1 304 ? 17.648 2.378 -21.683 1.00 79.94 304 GLU A CA 1
ATOM 2360 C C . GLU A 1 304 ? 16.787 3.255 -22.637 1.00 79.94 304 GLU A C 1
ATOM 2362 O O . GLU A 1 304 ? 15.568 3.066 -22.757 1.00 79.94 304 GLU A O 1
ATOM 2367 N N . ASP A 1 305 ? 17.403 4.196 -23.371 1.00 83.06 305 ASP A N 1
ATOM 2368 C CA . ASP A 1 305 ? 16.710 5.079 -24.321 1.00 83.06 305 ASP A CA 1
ATOM 2369 C C . ASP A 1 305 ? 16.446 4.359 -25.648 1.00 83.06 305 ASP A C 1
ATOM 2371 O O . ASP A 1 305 ? 17.263 4.328 -26.571 1.00 83.06 305 ASP A O 1
ATOM 2375 N N . ARG A 1 306 ? 15.241 3.799 -25.764 1.00 82.12 306 ARG A N 1
ATOM 2376 C CA . ARG A 1 306 ? 14.806 3.000 -26.920 1.00 82.12 306 ARG A CA 1
ATOM 2377 C C . ARG A 1 306 ? 14.937 3.720 -28.261 1.00 82.12 306 ARG A C 1
ATOM 2379 O O . ARG A 1 306 ? 15.295 3.086 -29.250 1.00 82.12 306 ARG A O 1
ATOM 2386 N N . ALA A 1 307 ? 14.626 5.015 -28.315 1.00 84.56 307 ALA A N 1
ATOM 2387 C CA . ALA A 1 307 ? 14.661 5.760 -29.571 1.00 84.56 307 ALA A CA 1
ATOM 2388 C C . ALA A 1 307 ? 16.106 5.960 -30.041 1.00 84.56 307 ALA A C 1
ATOM 2390 O O . ALA A 1 307 ? 16.399 5.846 -31.234 1.00 84.56 307 ALA A O 1
ATOM 2391 N N . LEU A 1 308 ? 17.012 6.218 -29.095 1.00 90.75 308 LEU A N 1
ATOM 2392 C CA . LEU A 1 308 ? 18.436 6.346 -29.374 1.00 90.75 308 LEU A CA 1
ATOM 2393 C C . LEU A 1 308 ? 19.094 4.998 -29.681 1.00 90.75 308 LEU A C 1
ATOM 2395 O O . LEU A 1 308 ? 19.914 4.942 -30.595 1.00 90.75 308 LEU A O 1
ATOM 2399 N N . ILE A 1 309 ? 18.701 3.917 -28.999 1.00 91.06 309 ILE A N 1
ATOM 2400 C CA . ILE A 1 309 ? 19.179 2.557 -29.293 1.00 91.06 309 ILE A CA 1
ATOM 2401 C C . ILE A 1 309 ? 18.889 2.204 -30.755 1.00 91.06 309 ILE A C 1
ATOM 2403 O O . ILE A 1 309 ? 19.813 1.847 -31.483 1.00 91.06 309 ILE A O 1
ATOM 2407 N N . ASP A 1 310 ? 17.644 2.361 -31.217 1.00 89.06 310 ASP A N 1
ATOM 2408 C CA . ASP A 1 310 ? 17.272 2.029 -32.600 1.00 89.06 310 ASP A CA 1
ATOM 2409 C C . ASP A 1 310 ? 18.016 2.911 -33.620 1.00 89.06 310 ASP A C 1
ATOM 2411 O O . ASP A 1 310 ? 18.520 2.416 -34.635 1.00 89.06 310 ASP A O 1
ATOM 2415 N N . ALA A 1 311 ? 18.119 4.217 -33.348 1.00 93.19 311 ALA A N 1
ATOM 2416 C CA . ALA A 1 311 ? 18.795 5.162 -34.232 1.00 93.19 311 ALA A CA 1
ATOM 2417 C C . ALA A 1 311 ? 20.294 4.853 -34.365 1.00 93.19 311 ALA A C 1
ATOM 2419 O O . ALA A 1 311 ? 20.802 4.740 -35.485 1.00 93.19 311 ALA A O 1
ATOM 2420 N N . TYR A 1 312 ? 20.994 4.679 -33.242 1.00 95.81 312 TYR A N 1
ATOM 2421 C CA . TYR A 1 312 ? 22.436 4.442 -33.234 1.00 95.81 312 TYR A CA 1
ATOM 2422 C C . TYR A 1 312 ? 22.802 3.020 -33.655 1.00 95.81 312 TYR A C 1
ATOM 2424 O O . TYR A 1 312 ? 23.828 2.845 -34.307 1.00 95.81 312 TYR A O 1
ATOM 2432 N N . ALA A 1 313 ? 21.964 2.015 -33.378 1.00 94.56 313 ALA A N 1
ATOM 2433 C CA . ALA A 1 313 ? 22.162 0.663 -33.899 1.00 94.56 313 ALA A CA 1
ATOM 2434 C C . ALA A 1 313 ? 22.126 0.652 -35.432 1.00 94.56 313 ALA A C 1
ATOM 2436 O O . ALA A 1 313 ? 23.009 0.077 -36.069 1.00 94.56 313 ALA A O 1
ATOM 2437 N N . LEU A 1 314 ? 21.147 1.336 -36.033 1.00 94.62 314 LEU A N 1
ATOM 2438 C CA . LEU A 1 314 ? 21.034 1.450 -37.486 1.00 94.62 314 LEU A CA 1
ATOM 2439 C C . LEU A 1 314 ? 22.188 2.257 -38.099 1.00 94.62 314 LEU A C 1
ATOM 2441 O O . LEU A 1 314 ? 22.710 1.886 -39.152 1.00 94.62 314 LEU A O 1
ATOM 2445 N N . GLU A 1 315 ? 22.572 3.367 -37.468 1.00 96.50 315 GLU A N 1
ATOM 2446 C CA . GLU A 1 315 ? 23.692 4.205 -37.908 1.00 96.50 315 GLU A CA 1
ATOM 2447 C C . GLU A 1 315 ? 25.013 3.422 -37.879 1.00 96.50 315 GLU A C 1
ATOM 2449 O O . GLU A 1 315 ? 25.742 3.388 -38.875 1.00 96.50 315 GLU A O 1
ATOM 2454 N N . LEU A 1 316 ? 25.276 2.716 -36.775 1.00 97.31 316 LEU A N 1
ATOM 2455 C CA . LEU A 1 316 ? 26.475 1.905 -36.593 1.00 97.31 316 LEU A CA 1
ATOM 2456 C C . LEU A 1 316 ? 26.531 0.741 -37.584 1.00 97.31 316 LEU A C 1
ATOM 2458 O O . LEU A 1 316 ? 27.574 0.511 -38.196 1.00 97.31 316 LEU A O 1
ATOM 2462 N N . ASP A 1 317 ? 25.420 0.028 -37.781 1.00 96.69 317 ASP A N 1
ATOM 2463 C CA . ASP A 1 317 ? 25.350 -1.103 -38.710 1.00 96.69 317 ASP A CA 1
ATOM 2464 C C . ASP A 1 317 ? 25.607 -0.672 -40.162 1.00 96.69 317 ASP A C 1
ATOM 2466 O O . ASP A 1 317 ? 26.342 -1.343 -40.895 1.00 96.69 317 ASP A O 1
ATOM 2470 N N . ARG A 1 318 ? 25.073 0.489 -40.569 1.00 96.75 318 ARG A N 1
ATOM 2471 C CA . ARG A 1 318 ? 25.331 1.075 -41.894 1.00 96.75 318 ARG A CA 1
ATOM 2472 C C . ARG A 1 318 ? 26.797 1.430 -42.080 1.00 96.75 318 ARG A C 1
ATOM 2474 O O . ARG A 1 318 ? 27.367 1.092 -43.119 1.00 96.75 318 ARG A O 1
ATOM 2481 N N . LEU A 1 319 ? 27.410 2.080 -41.090 1.00 96.88 319 LEU A N 1
ATOM 2482 C CA . LEU A 1 319 ? 28.826 2.434 -41.152 1.00 96.88 319 LEU A CA 1
ATOM 2483 C C . LEU A 1 319 ? 29.705 1.179 -41.214 1.00 96.88 319 LEU A C 1
ATOM 2485 O O . LEU A 1 319 ? 30.582 1.089 -42.071 1.00 96.88 319 LEU A O 1
ATOM 2489 N N . CYS A 1 320 ? 29.430 0.183 -40.369 1.00 96.56 320 CYS A N 1
ATOM 2490 C CA . CYS A 1 320 ? 30.147 -1.090 -40.384 1.00 96.56 320 CYS A CA 1
ATOM 2491 C C . CYS A 1 320 ? 30.018 -1.794 -41.739 1.00 96.56 320 CYS A C 1
ATOM 2493 O O . CYS A 1 320 ? 31.018 -2.237 -42.297 1.00 96.56 320 CYS A O 1
ATOM 2495 N N . SER A 1 321 ? 28.811 -1.847 -42.304 1.00 94.88 321 SER A N 1
ATOM 2496 C CA . SER A 1 321 ? 28.566 -2.473 -43.608 1.00 94.88 321 SER A CA 1
ATOM 2497 C C . SER A 1 321 ? 29.292 -1.745 -44.745 1.00 94.88 321 SER A C 1
ATOM 2499 O O . SER A 1 321 ? 29.869 -2.390 -45.617 1.00 94.88 321 SER A O 1
ATOM 2501 N N . ALA A 1 322 ? 29.339 -0.408 -44.715 1.00 94.25 322 ALA A N 1
ATOM 2502 C CA . ALA A 1 322 ? 30.090 0.383 -45.689 1.00 94.25 322 ALA A CA 1
ATOM 2503 C C . ALA A 1 322 ? 31.610 0.169 -45.575 1.00 94.25 322 ALA A C 1
ATOM 2505 O O . ALA A 1 322 ? 32.307 0.130 -46.589 1.00 94.25 322 ALA A O 1
ATOM 2506 N N . ILE A 1 323 ? 32.129 0.019 -44.352 1.00 93.62 323 ILE A N 1
ATOM 2507 C CA . ILE A 1 323 ? 33.537 -0.314 -44.112 1.00 93.62 323 ILE A CA 1
ATOM 2508 C C . ILE A 1 323 ? 33.852 -1.709 -44.659 1.00 93.62 323 ILE A C 1
ATOM 2510 O O . ILE A 1 323 ? 34.812 -1.852 -45.411 1.00 93.62 323 ILE A O 1
ATOM 2514 N N . ILE A 1 324 ? 33.038 -2.714 -44.323 1.00 90.81 324 ILE A N 1
ATOM 2515 C CA . ILE A 1 324 ? 33.225 -4.101 -44.777 1.00 90.81 324 ILE A CA 1
ATOM 2516 C C . ILE A 1 324 ? 33.209 -4.171 -46.305 1.00 90.81 324 ILE A C 1
ATOM 2518 O O . ILE A 1 324 ? 34.145 -4.703 -46.889 1.00 90.81 324 ILE A O 1
ATOM 2522 N N . SER A 1 325 ? 32.224 -3.545 -46.957 1.00 90.19 325 SER A N 1
ATOM 2523 C CA . SER A 1 325 ? 32.140 -3.512 -48.423 1.00 90.19 325 SER A CA 1
ATOM 2524 C C . SER A 1 325 ? 33.395 -2.914 -49.066 1.00 90.19 325 SER A C 1
ATOM 2526 O O . SER A 1 325 ? 33.856 -3.415 -50.085 1.00 90.19 325 SER A O 1
ATOM 2528 N N . LYS A 1 326 ? 33.979 -1.863 -48.473 1.00 87.38 326 LYS A N 1
ATOM 2529 C CA . LYS A 1 326 ? 35.243 -1.298 -48.968 1.00 87.38 326 LYS A CA 1
ATOM 2530 C C . LYS A 1 326 ? 36.414 -2.253 -48.765 1.00 87.38 326 LYS A C 1
ATOM 2532 O O . LYS A 1 326 ? 37.253 -2.353 -49.647 1.00 87.38 326 LYS A O 1
ATOM 2537 N N . LEU A 1 327 ? 36.499 -2.928 -47.620 1.00 84.25 327 LEU A N 1
ATOM 2538 C CA . LEU A 1 327 ? 37.564 -3.902 -47.353 1.00 84.25 327 LEU A CA 1
ATOM 2539 C C . LEU A 1 327 ? 37.513 -5.074 -48.349 1.00 84.25 327 LEU A C 1
ATOM 2541 O O . LEU A 1 327 ? 38.552 -5.449 -48.892 1.00 84.25 327 LEU A O 1
ATOM 2545 N N . GLU A 1 328 ? 36.310 -5.559 -48.673 1.00 82.56 328 GLU A N 1
ATOM 2546 C CA . GLU A 1 328 ? 36.086 -6.605 -49.679 1.00 82.56 328 GLU A CA 1
ATOM 2547 C C . GLU A 1 328 ? 36.535 -6.171 -51.088 1.00 82.56 328 GLU A C 1
ATOM 2549 O O . GLU A 1 328 ? 37.157 -6.959 -51.802 1.00 82.56 328 GLU A O 1
ATOM 2554 N N . GLU A 1 329 ? 36.305 -4.911 -51.482 1.00 78.44 329 GLU A N 1
ATOM 2555 C CA . GLU A 1 329 ? 36.801 -4.352 -52.755 1.00 78.44 329 GLU A CA 1
ATOM 2556 C C . GLU A 1 329 ? 38.340 -4.344 -52.852 1.00 78.44 329 GLU A C 1
ATOM 2558 O O . GLU A 1 329 ? 38.890 -4.454 -53.951 1.00 78.44 329 GLU A O 1
ATOM 2563 N N . TYR A 1 330 ? 39.048 -4.265 -51.719 1.00 71.88 330 TYR A N 1
ATOM 2564 C CA . TYR A 1 330 ? 40.513 -4.356 -51.654 1.00 71.88 330 TYR A CA 1
ATOM 2565 C C . TYR A 1 330 ? 41.039 -5.800 -51.529 1.00 71.88 330 TYR A C 1
ATOM 2567 O O . TYR A 1 330 ? 42.256 -5.996 -51.471 1.00 71.88 330 TYR A O 1
ATOM 2575 N N . GLY A 1 331 ? 40.156 -6.808 -51.519 1.00 61.72 331 GLY A N 1
ATOM 2576 C CA . GLY A 1 331 ? 40.515 -8.228 -51.426 1.00 61.72 331 GLY A CA 1
ATOM 2577 C C . GLY A 1 331 ? 41.081 -8.653 -50.065 1.00 61.72 331 GLY A C 1
ATOM 2578 O O . GLY A 1 331 ? 41.916 -9.560 -50.023 1.00 61.72 331 GLY A O 1
ATOM 2579 N N . GLN A 1 332 ? 40.681 -7.970 -48.986 1.00 54.16 332 GLN A N 1
ATOM 2580 C CA . GLN A 1 332 ? 41.156 -8.162 -47.605 1.00 54.16 332 GLN A CA 1
ATOM 2581 C C . GLN A 1 332 ? 40.119 -8.843 -46.711 1.00 54.16 332 GLN A C 1
ATOM 2583 O O . GLN A 1 332 ? 38.923 -8.499 -46.827 1.00 54.16 332 GLN A O 1
#

pLDDT: mean 91.46, std 6.32, range [54.16, 98.38]

Radius of gyration: 28.82 Å; chains: 1; bounding box: 72×35×85 Å

Sequence (332 aa):
MLLLTIDFNTNKVDMLSIPRDSYVKLANTNGKLLYEGEEVRYGKINSAFSSGGGAQKNGFGYSMGTVSYLLGGLPIHYYVGFNMTVVKEVVDAMGGVDYDVDVEVNMNGRQLLPGMQHLNGQAVLDYARQRKGSSDIARIDRQQRIVTEILKQLKQTGEIARLPEIYKALEQNIETNLSFKQISSLALFALRMDMSALGRHTVAGTALNIDSISYWGLYTGKLEKLIKEIFGISVSVDSEIDISNVRSRIEASRAVLAQQLGPAANALEKAELILSKYKSWLGESTLNELISIKRRLEDAIEDEDRALIDAYALELDRLCSAIISKLEEYGQ

Secondary structure (DSSP, 8-state):
-EEEEEETTTTEEEEEE--TTBEEE-B-TTSPBPEETTEE-EEETTHHHHHTTSTTTTHHHHHHHHHHHHTTT------EEE-HHHHHHHHHHTT-EEEEE-S-EEETTEEE-SEEEEE-HHHHHHHHH--TT--HHHHHHHHHHHHHHHHHHHHHHSGGGGHHHHHHHHGGGEEES--HHHHHHHHHHHHHS-GGGEEEEE--EEEEEETTEEEEEE-HHHHHHHHHHHHS------GGGBHHHHHHHHHHHHHHHHHHHHHHHHHHHHHHHHHHHTGGGS-HHHHHHHHHHHHHHHHHHHTT-HHHHHHHHHHHHHHHHHHHHHHHHTT-